Protein AF-A0A9P8MU37-F1 (afdb_monomer_lite)

Organism: NCBI:txid111463

Foldseek 3Di:
DKWFFDQQLQPQPAWDPDWDKADDDPVCPVVDDPPDIDTGTTAHPPDPCSQVSSLCRVLCLCCVQLVWDADPPDNQWIWHDPPDPDPQQTKIWRDDRRMIDIDHHPVNVVSVVVSDPGHIDDDDDDDPPCLLVPADQQDPPDPCRVVNLVVNLVSQCVCCLPWNVVLNVLSVLSVPCPPDDPVNSVSSNVSSVVCNVPVPHGWDFDDADPVQKDKDKDKDKAALPDPVRDIDIDIWIWIWHWDDDDPPDTDTDGGTND

Structure (mmCIF, N/CA/C/O backbone):
data_AF-A0A9P8MU37-F1
#
_entry.id   AF-A0A9P8MU37-F1
#
loop_
_atom_site.group_PDB
_atom_site.id
_atom_site.type_symbol
_atom_site.label_atom_id
_atom_site.label_alt_id
_atom_site.label_comp_id
_atom_site.label_asym_id
_atom_site.label_entity_id
_atom_site.label_seq_id
_atom_site.pdbx_PDB_ins_code
_atom_site.Cartn_x
_atom_site.Cartn_y
_atom_site.Cartn_z
_atom_site.occupancy
_atom_site.B_iso_or_equiv
_atom_site.auth_seq_id
_atom_site.auth_comp_id
_atom_site.auth_asym_id
_atom_site.auth_atom_id
_atom_site.pdbx_PDB_model_num
ATOM 1 N N . MET A 1 1 ? 6.749 7.772 -5.401 1.00 80.50 1 MET A N 1
ATOM 2 C CA . MET A 1 1 ? 6.133 8.352 -6.620 1.00 80.50 1 MET A CA 1
ATOM 3 C C . MET A 1 1 ? 5.112 7.370 -7.173 1.00 80.50 1 MET A C 1
ATOM 5 O O . MET A 1 1 ? 5.274 6.180 -6.961 1.00 80.50 1 MET A O 1
ATOM 9 N N . ILE A 1 2 ? 4.064 7.854 -7.836 1.00 86.56 2 ILE A N 1
ATOM 10 C CA . ILE A 1 2 ? 3.032 7.031 -8.477 1.00 86.56 2 ILE A CA 1
ATOM 11 C C . ILE A 1 2 ? 3.230 7.099 -9.990 1.00 86.56 2 ILE A C 1
ATOM 13 O O . ILE A 1 2 ? 3.340 8.200 -10.547 1.00 86.56 2 ILE A O 1
ATOM 17 N N . ARG A 1 3 ? 3.252 5.932 -10.632 1.00 89.56 3 ARG A N 1
ATOM 18 C CA . ARG A 1 3 ? 3.124 5.755 -12.080 1.00 89.56 3 ARG A CA 1
ATOM 19 C C . ARG A 1 3 ? 1.757 5.151 -12.388 1.00 89.56 3 ARG A C 1
ATOM 21 O O . ARG A 1 3 ? 1.316 4.269 -11.671 1.00 89.56 3 ARG A O 1
ATOM 28 N N . ASP A 1 4 ? 1.130 5.639 -13.452 1.00 91.94 4 ASP A N 1
ATOM 29 C CA . ASP A 1 4 ? -0.206 5.235 -13.904 1.00 91.94 4 ASP A CA 1
ATOM 30 C C . ASP A 1 4 ? -0.111 4.868 -15.392 1.00 91.94 4 ASP A C 1
ATOM 32 O O . ASP A 1 4 ? 0.160 5.721 -16.248 1.00 91.94 4 ASP A O 1
ATOM 36 N N . ILE A 1 5 ? -0.242 3.577 -15.693 1.00 93.69 5 ILE A N 1
ATOM 37 C CA . ILE A 1 5 ? -0.158 3.016 -17.039 1.00 93.69 5 ILE A CA 1
ATOM 38 C C . ILE A 1 5 ? -1.512 3.145 -17.738 1.00 93.69 5 ILE A C 1
ATOM 40 O O . ILE A 1 5 ? -2.526 2.575 -17.344 1.00 93.69 5 ILE A O 1
ATOM 44 N N . THR A 1 6 ? -1.531 3.834 -18.875 1.00 92.88 6 THR A N 1
ATOM 45 C CA . THR A 1 6 ? -2.771 4.069 -19.618 1.00 92.88 6 THR A CA 1
ATOM 46 C C . THR A 1 6 ? -3.235 2.800 -20.330 1.00 92.88 6 THR A C 1
ATOM 48 O O . THR A 1 6 ? -2.530 2.276 -21.187 1.00 92.88 6 THR A O 1
ATOM 51 N N . MET A 1 7 ? -4.451 2.329 -20.039 1.00 90.06 7 MET A N 1
ATOM 52 C CA . MET A 1 7 ? -5.025 1.117 -20.648 1.00 90.06 7 MET A CA 1
ATOM 53 C C . MET A 1 7 ? -4.102 -0.111 -20.520 1.00 90.06 7 MET A C 1
ATOM 55 O O . MET A 1 7 ? -3.876 -0.818 -21.507 1.00 90.06 7 MET A O 1
ATOM 59 N N . ALA A 1 8 ? -3.567 -0.352 -19.320 1.00 92.25 8 ALA A N 1
ATOM 60 C CA . ALA A 1 8 ? -2.584 -1.391 -18.998 1.00 92.25 8 ALA A CA 1
ATOM 61 C C . ALA A 1 8 ? -2.767 -2.707 -19.776 1.00 92.25 8 ALA A C 1
ATOM 63 O O . ALA A 1 8 ? -1.896 -3.106 -20.547 1.00 92.25 8 ALA A O 1
ATOM 64 N N . TYR A 1 9 ? -3.944 -3.331 -19.694 1.00 94.75 9 TYR A N 1
ATOM 65 C CA . TYR A 1 9 ? -4.182 -4.643 -20.310 1.00 94.75 9 TYR A CA 1
ATOM 66 C C . TYR A 1 9 ? -3.968 -4.663 -21.828 1.00 94.75 9 TYR A C 1
ATOM 68 O O . TYR A 1 9 ? -3.386 -5.614 -22.352 1.00 94.75 9 TYR A O 1
ATOM 76 N N . THR A 1 10 ? -4.332 -3.588 -22.533 1.00 92.00 10 THR A N 1
ATOM 77 C CA . THR A 1 10 ? -4.150 -3.495 -23.994 1.00 92.00 10 THR A CA 1
ATOM 78 C C . THR A 1 10 ? -2.677 -3.483 -24.411 1.00 92.00 10 THR A C 1
ATOM 80 O O . THR A 1 10 ? -2.342 -3.847 -25.544 1.00 92.00 10 THR A O 1
ATOM 83 N N . GLN A 1 11 ? -1.797 -3.083 -23.491 1.00 94.38 11 GLN A N 1
ATOM 84 C CA . GLN A 1 11 ? -0.356 -2.993 -23.691 1.00 94.38 11 GLN A CA 1
ATOM 85 C C . GLN A 1 11 ? 0.373 -4.304 -23.369 1.00 94.38 11 GLN A C 1
ATOM 87 O O . GLN A 1 11 ? 1.583 -4.389 -23.575 1.00 94.38 11 GLN A O 1
ATOM 92 N N . SER A 1 12 ? -0.353 -5.344 -22.938 1.00 94.44 12 SER A N 1
ATOM 93 C CA . SER A 1 12 ? 0.209 -6.683 -22.748 1.00 94.44 12 SER A CA 1
ATOM 94 C C . SER A 1 12 ? 0.879 -7.183 -24.033 1.00 94.44 12 SER A C 1
ATOM 96 O O . SER A 1 12 ? 0.373 -6.998 -25.154 1.00 94.44 12 SER A O 1
ATOM 98 N N . GLN A 1 13 ? 2.030 -7.832 -23.869 1.00 93.81 13 GLN A N 1
ATOM 99 C CA . GLN A 1 13 ? 2.817 -8.361 -24.988 1.00 93.81 13 GLN A CA 1
ATOM 100 C C . GLN A 1 13 ? 2.298 -9.721 -25.470 1.00 93.81 13 GLN A C 1
ATOM 102 O O . GLN A 1 13 ? 2.501 -10.102 -26.622 1.00 93.81 13 GLN A O 1
ATOM 107 N N . THR A 1 14 ? 1.577 -10.431 -24.607 1.00 93.94 14 THR A N 1
ATOM 108 C CA . THR A 1 14 ? 0.983 -11.737 -24.890 1.00 93.94 14 THR A CA 1
ATOM 109 C C . THR A 1 14 ? -0.431 -11.609 -25.468 1.00 93.94 14 THR A C 1
ATOM 111 O O . THR A 1 14 ? -1.113 -10.591 -25.321 1.00 93.94 14 THR A O 1
ATOM 114 N N . LYS A 1 15 ? -0.866 -12.652 -26.181 1.00 93.88 15 LYS A N 1
ATOM 115 C CA . LYS A 1 15 ? -2.232 -12.785 -26.711 1.00 93.88 15 LYS A CA 1
ATOM 116 C C . LYS A 1 15 ? -3.061 -13.662 -25.777 1.00 93.88 15 LYS A C 1
ATOM 118 O O . LYS A 1 15 ? -2.495 -14.494 -25.073 1.00 93.88 15 LYS A O 1
ATOM 123 N N . LEU A 1 16 ? -4.379 -13.484 -25.818 1.00 93.00 16 LEU A N 1
ATOM 124 C CA . LEU A 1 16 ? -5.324 -14.304 -25.054 1.00 93.00 16 LEU A CA 1
ATOM 125 C C . LEU A 1 16 ? -5.182 -15.784 -25.423 1.00 93.00 16 LEU A C 1
ATOM 127 O O . LEU A 1 16 ? -5.041 -16.111 -26.606 1.00 93.00 16 LEU A O 1
ATOM 131 N N . ALA A 1 17 ? -5.242 -16.666 -24.423 1.00 89.81 17 ALA A N 1
ATOM 132 C CA . ALA A 1 17 ? -5.107 -18.104 -24.645 1.00 89.81 17 ALA A CA 1
ATOM 133 C C . ALA A 1 17 ? -6.362 -18.700 -25.301 1.00 89.81 17 ALA A C 1
ATOM 135 O O . ALA A 1 17 ? -6.273 -19.607 -26.129 1.00 89.81 17 ALA A O 1
ATOM 136 N N . ARG A 1 18 ? -7.539 -18.164 -24.964 1.00 92.06 18 ARG A N 1
ATOM 137 C CA . ARG A 1 18 ? -8.830 -18.598 -25.513 1.00 92.06 18 ARG A CA 1
ATOM 138 C C . ARG A 1 18 ? -9.351 -17.658 -26.593 1.00 92.06 18 ARG A C 1
ATOM 140 O O . ARG A 1 18 ? -9.061 -16.462 -26.622 1.00 92.06 18 ARG A O 1
ATOM 147 N N . VAL A 1 19 ? -10.183 -18.206 -27.474 1.00 93.94 19 VAL A N 1
ATOM 148 C CA . VAL A 1 19 ? -10.910 -17.411 -28.465 1.00 93.94 19 VAL A CA 1
ATOM 149 C C . VAL A 1 19 ? -12.055 -16.691 -27.764 1.00 93.94 19 VAL A C 1
ATOM 151 O O . VAL A 1 19 ? -12.973 -17.325 -27.254 1.00 93.94 19 VAL A O 1
ATOM 154 N N . ILE A 1 20 ? -12.000 -15.361 -27.759 1.00 93.44 20 ILE A N 1
ATOM 155 C CA . ILE A 1 20 ? -13.080 -14.511 -27.260 1.00 93.44 20 ILE A CA 1
ATOM 156 C C . ILE A 1 20 ? -13.685 -13.770 -28.443 1.00 93.44 20 ILE A C 1
ATOM 158 O O . ILE A 1 20 ? -12.980 -13.100 -29.203 1.00 93.44 20 ILE A O 1
ATOM 162 N N . LEU A 1 21 ? -14.997 -13.913 -28.589 1.00 93.94 21 LEU A N 1
ATOM 163 C CA . LEU A 1 21 ? -15.788 -13.247 -29.609 1.00 93.94 21 LEU A CA 1
ATOM 164 C C . LEU A 1 21 ? -16.694 -12.212 -28.943 1.00 93.94 21 LEU A C 1
ATOM 166 O O . LEU A 1 21 ? -17.264 -12.472 -27.887 1.00 93.94 21 LEU A O 1
ATOM 170 N N . ALA A 1 22 ? -16.822 -11.046 -29.562 1.00 91.75 22 ALA A N 1
ATOM 171 C CA . ALA A 1 22 ? -17.685 -9.969 -29.107 1.00 91.75 22 ALA A CA 1
ATOM 172 C C . ALA A 1 22 ? -18.550 -9.469 -30.266 1.00 91.75 22 ALA A C 1
ATOM 174 O O . ALA A 1 22 ? -18.094 -9.370 -31.408 1.00 91.75 22 ALA A O 1
ATOM 175 N N . ALA A 1 23 ? -19.801 -9.131 -29.968 1.00 92.25 23 ALA A N 1
ATOM 176 C CA . ALA A 1 23 ? -20.648 -8.424 -30.917 1.00 92.25 23 ALA A CA 1
ATOM 177 C C . ALA A 1 23 ? -20.074 -7.027 -31.201 1.00 92.25 23 ALA A C 1
ATOM 179 O O . ALA A 1 23 ? -19.391 -6.444 -30.353 1.00 92.25 23 ALA A O 1
ATOM 180 N N . LEU A 1 24 ? -20.365 -6.466 -32.380 1.00 93.06 24 LEU A N 1
ATOM 181 C CA . LEU A 1 24 ? -19.979 -5.082 -32.638 1.00 93.06 24 LEU A CA 1
ATOM 182 C C . LEU A 1 24 ? -20.741 -4.119 -31.719 1.00 93.06 24 LEU A C 1
ATOM 184 O O . LEU A 1 24 ? -21.969 -4.229 -31.602 1.00 93.06 24 LEU A O 1
ATOM 188 N N . PRO A 1 25 ? -20.040 -3.129 -31.141 1.00 90.19 25 PRO A N 1
ATOM 189 C CA . PRO A 1 25 ? -20.684 -2.040 -30.428 1.00 90.19 25 PRO A CA 1
ATOM 190 C C . PRO A 1 25 ? -21.550 -1.222 -31.397 1.00 90.19 25 PRO A C 1
ATOM 192 O O . PRO A 1 25 ? -21.309 -1.195 -32.612 1.00 90.19 25 PRO A O 1
ATOM 195 N N . GLN A 1 26 ? -22.601 -0.595 -30.871 1.00 89.12 26 GLN A N 1
ATOM 196 C CA . GLN A 1 26 ? -23.659 0.032 -31.668 1.00 89.12 26 GLN A CA 1
ATOM 197 C C . GLN A 1 26 ? -23.117 1.109 -32.618 1.00 89.12 26 GLN A C 1
ATOM 199 O O . GLN A 1 26 ? -23.588 1.242 -33.747 1.00 89.12 26 GLN A O 1
ATOM 204 N N . GLU A 1 27 ? -22.071 1.804 -32.188 1.00 91.88 27 GLU A N 1
ATOM 205 C CA . GLU A 1 27 ? -21.362 2.861 -32.898 1.00 91.88 27 GLU A CA 1
ATOM 206 C C . GLU A 1 27 ? -20.648 2.348 -34.155 1.00 91.88 27 GLU A C 1
ATOM 208 O O . GLU A 1 27 ? -20.496 3.086 -35.128 1.00 91.88 27 GLU A O 1
ATOM 213 N N . LEU A 1 28 ? -20.230 1.077 -34.170 1.00 91.19 28 LEU A N 1
ATOM 214 C CA . LEU A 1 28 ? -19.515 0.477 -35.299 1.00 91.19 28 LEU A CA 1
ATOM 215 C C . LEU A 1 28 ? -20.430 -0.297 -36.251 1.00 91.19 28 LEU A C 1
ATOM 217 O O . LEU A 1 28 ? -20.016 -0.567 -37.376 1.00 91.19 28 LEU A O 1
ATOM 221 N N . LYS A 1 29 ? -21.676 -0.607 -35.866 1.00 89.31 29 LYS A N 1
ATOM 222 C CA . LYS A 1 29 ? -22.598 -1.412 -36.692 1.00 89.31 29 LYS A CA 1
ATOM 223 C C . LYS A 1 29 ? -22.825 -0.844 -38.093 1.00 89.31 29 LYS A C 1
ATOM 225 O O . LYS A 1 29 ? -22.932 -1.607 -39.038 1.00 89.31 29 LYS A O 1
ATOM 230 N N . ARG A 1 30 ? -22.852 0.485 -38.254 1.00 91.44 30 ARG A N 1
ATOM 231 C CA . ARG A 1 30 ? -23.027 1.131 -39.573 1.00 91.44 30 ARG A CA 1
ATOM 232 C C . ARG A 1 30 ? -21.814 0.990 -40.495 1.00 91.44 30 ARG A C 1
ATOM 234 O O . ARG A 1 30 ? -21.930 1.240 -41.688 1.00 91.44 30 ARG A O 1
ATOM 241 N N . ARG A 1 31 ? -20.645 0.653 -39.945 1.00 93.50 31 ARG A N 1
ATOM 242 C CA . ARG A 1 31 ? -19.365 0.643 -40.665 1.00 93.50 31 ARG A CA 1
ATOM 243 C C . ARG A 1 31 ? -18.980 -0.742 -41.186 1.00 93.50 31 ARG A C 1
ATOM 245 O O . ARG A 1 31 ? -18.046 -0.843 -41.974 1.00 93.50 31 ARG A O 1
ATOM 252 N N . TYR A 1 32 ? -19.677 -1.787 -40.751 1.00 93.44 32 TYR A N 1
ATOM 253 C CA . TYR A 1 32 ? -19.371 -3.171 -41.096 1.00 93.44 32 TYR A CA 1
ATOM 254 C C . TYR A 1 32 ? -20.643 -3.915 -41.524 1.00 93.44 32 TYR A C 1
ATOM 256 O O . TYR A 1 32 ? -21.731 -3.529 -41.097 1.00 93.44 32 TYR A O 1
ATOM 264 N N . PRO A 1 33 ? -20.528 -4.971 -42.349 1.00 93.50 33 PRO A N 1
ATOM 265 C CA . PRO A 1 33 ? -21.673 -5.773 -42.766 1.00 93.50 33 PRO A CA 1
ATOM 266 C C . PRO A 1 33 ? -22.456 -6.360 -41.589 1.00 93.50 33 PRO A C 1
ATOM 268 O O . PRO A 1 33 ? -21.901 -6.648 -40.520 1.00 93.50 33 PRO A O 1
ATOM 271 N N . GLU A 1 34 ? -23.748 -6.588 -41.806 1.00 90.44 34 GLU A N 1
ATOM 272 C CA . GLU A 1 34 ? -24.596 -7.266 -40.832 1.00 90.44 34 GLU A CA 1
ATOM 273 C C . GLU A 1 34 ? -24.059 -8.675 -40.529 1.00 90.44 34 GLU A C 1
ATOM 275 O O . GLU A 1 34 ? -23.535 -9.363 -41.403 1.00 90.44 34 GLU A O 1
ATOM 280 N N . GLY A 1 35 ? -24.124 -9.082 -39.259 1.00 89.69 35 GLY A N 1
ATOM 281 C CA . GLY A 1 35 ? -23.565 -10.358 -38.802 1.00 89.69 35 GLY A CA 1
ATOM 282 C C . GLY A 1 35 ? -22.054 -10.356 -38.537 1.00 89.69 35 GLY A C 1
ATOM 283 O O . GLY A 1 35 ? -21.514 -11.393 -38.158 1.00 89.69 35 GLY A O 1
ATOM 284 N N . THR A 1 36 ? -21.355 -9.221 -38.676 1.00 94.00 36 THR A N 1
ATOM 285 C CA . THR A 1 36 ? -19.934 -9.138 -38.290 1.00 94.00 36 THR A CA 1
ATOM 286 C C . THR A 1 36 ? -19.765 -9.398 -36.784 1.00 94.00 36 THR A C 1
ATOM 288 O O . THR A 1 36 ? -20.529 -8.898 -35.956 1.00 94.00 36 THR A O 1
ATOM 291 N N . ILE A 1 37 ? -18.735 -10.166 -36.422 1.00 93.94 37 ILE A N 1
ATOM 292 C CA . ILE A 1 37 ? -18.336 -10.464 -35.040 1.00 93.94 37 ILE A CA 1
ATOM 293 C C . ILE A 1 37 ? -16.859 -10.095 -34.879 1.00 93.94 37 ILE A C 1
ATOM 295 O O . ILE A 1 37 ? -16.046 -10.328 -35.774 1.00 93.94 37 ILE A O 1
ATOM 299 N N . LEU A 1 38 ? -16.496 -9.515 -33.737 1.00 93.25 38 LEU A N 1
ATOM 300 C CA . LEU A 1 38 ? -15.117 -9.171 -33.406 1.00 93.25 38 LEU 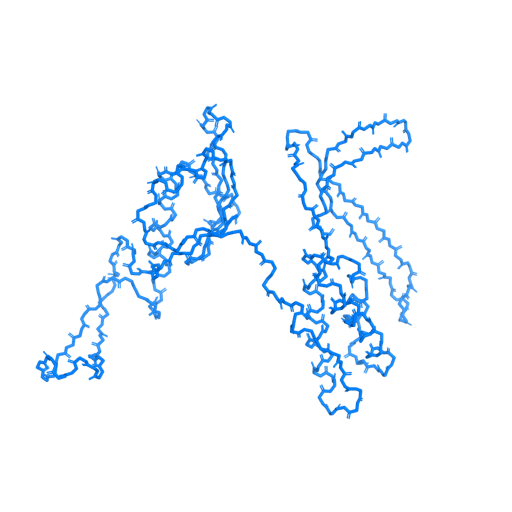A CA 1
ATOM 301 C C . LEU A 1 38 ? -14.449 -10.336 -32.681 1.00 93.25 38 LEU A C 1
ATOM 303 O O . LEU A 1 38 ? -14.974 -10.835 -31.689 1.00 93.25 38 LEU A O 1
ATOM 307 N N . ARG A 1 39 ? -13.253 -10.728 -33.124 1.00 93.94 39 ARG A N 1
ATOM 308 C CA . ARG A 1 39 ? -12.371 -11.602 -32.345 1.00 93.94 39 ARG A CA 1
ATOM 309 C C . ARG A 1 39 ? -11.408 -10.750 -31.534 1.00 93.94 39 ARG A C 1
ATOM 311 O O . ARG A 1 39 ? -10.584 -10.030 -32.097 1.00 93.94 39 ARG A O 1
ATOM 318 N N . ILE A 1 40 ? -11.472 -10.875 -30.217 1.00 93.06 40 ILE A N 1
ATOM 319 C CA . ILE A 1 40 ? -10.557 -10.185 -29.315 1.00 93.06 40 ILE A CA 1
ATOM 320 C C . ILE A 1 40 ? -9.240 -10.961 -29.270 1.00 93.06 40 ILE A C 1
ATOM 322 O O . ILE A 1 40 ? -9.210 -12.143 -28.938 1.00 93.06 40 ILE A O 1
ATOM 326 N N . VAL A 1 41 ? -8.150 -10.298 -29.659 1.00 93.19 41 VAL A N 1
ATOM 327 C CA . VAL A 1 41 ? -6.820 -10.924 -29.777 1.00 93.19 41 VAL A CA 1
ATOM 328 C C . VAL A 1 41 ? -5.945 -10.647 -28.555 1.00 93.19 41 VAL A C 1
ATOM 330 O O . VAL A 1 41 ? -5.172 -11.509 -28.136 1.00 93.19 41 VAL A O 1
ATOM 333 N N . LYS A 1 42 ? -6.045 -9.439 -27.994 1.00 93.69 42 LYS A N 1
ATOM 334 C CA . LYS A 1 42 ? -5.243 -8.980 -26.857 1.00 93.69 42 LYS A CA 1
ATOM 335 C C . LYS A 1 42 ? -6.089 -8.837 -25.590 1.00 93.69 42 LYS A C 1
ATOM 337 O O . LYS A 1 42 ? -7.298 -8.643 -25.707 1.00 93.69 42 LYS A O 1
ATOM 342 N N . PRO A 1 43 ? -5.464 -8.888 -24.404 1.00 94.56 43 PRO A N 1
ATOM 343 C CA . PRO A 1 43 ? -6.140 -8.637 -23.138 1.00 94.56 43 PRO A CA 1
ATOM 344 C C . PRO A 1 43 ? -6.888 -7.301 -23.091 1.00 94.56 43 PRO A C 1
ATOM 346 O O . PRO A 1 43 ? -6.382 -6.273 -23.539 1.00 94.56 43 PRO A O 1
ATOM 349 N N . LEU A 1 44 ? -8.093 -7.332 -22.517 1.00 92.12 44 LEU A N 1
ATOM 350 C CA . LEU A 1 44 ? -8.970 -6.180 -22.302 1.00 92.12 44 LEU A CA 1
ATOM 351 C C . LEU A 1 44 ? -9.593 -6.245 -20.907 1.00 92.12 44 LEU A C 1
ATOM 353 O O . LEU A 1 44 ? -9.679 -7.310 -20.295 1.00 92.12 44 LEU A O 1
ATOM 357 N N . TYR A 1 45 ? -10.068 -5.099 -20.425 1.00 89.88 45 TYR A N 1
ATOM 358 C CA . TYR A 1 45 ? -10.838 -5.032 -19.186 1.00 89.88 45 TYR A CA 1
ATOM 359 C C . TYR A 1 45 ? -12.111 -5.882 -19.293 1.00 89.88 45 TYR A C 1
ATOM 361 O O . TYR A 1 45 ? -12.751 -5.933 -20.342 1.00 89.88 45 TYR A O 1
ATOM 369 N N . GLY A 1 46 ? -12.450 -6.577 -18.205 1.00 88.81 46 GLY A N 1
ATOM 370 C CA . GLY A 1 46 ? -13.569 -7.524 -18.153 1.00 88.81 46 GLY A CA 1
ATOM 371 C C . GLY A 1 46 ? -13.217 -8.954 -18.579 1.00 88.81 46 GLY A C 1
ATOM 372 O O . GLY A 1 46 ? -14.021 -9.862 -18.384 1.00 88.81 46 GLY A O 1
ATOM 373 N N . ILE A 1 47 ? -12.014 -9.195 -19.109 1.00 91.50 47 ILE A N 1
ATOM 374 C CA . ILE A 1 47 ? -11.537 -10.548 -19.406 1.00 91.50 47 ILE A CA 1
ATOM 375 C C . ILE A 1 47 ? -10.756 -11.088 -18.202 1.00 91.50 47 ILE A C 1
ATOM 377 O O . ILE A 1 47 ? -9.756 -10.505 -17.798 1.00 91.50 47 ILE A O 1
ATOM 381 N N . ALA A 1 48 ? -11.179 -12.241 -17.675 1.00 90.69 48 ALA A N 1
ATOM 382 C CA . ALA A 1 48 ? -10.614 -12.840 -16.460 1.00 90.69 48 ALA A CA 1
ATOM 383 C C . ALA A 1 48 ? -9.082 -13.040 -16.494 1.00 90.69 48 ALA A C 1
ATOM 385 O O . ALA A 1 48 ? -8.403 -12.757 -15.516 1.00 90.69 48 ALA A O 1
ATOM 386 N N . GLU A 1 49 ? -8.518 -13.476 -17.624 1.00 92.62 49 GLU A N 1
ATOM 387 C CA . GLU A 1 49 ? -7.069 -13.719 -17.770 1.00 92.62 49 GLU A CA 1
ATOM 388 C C . GLU A 1 49 ? -6.248 -12.441 -18.028 1.00 92.62 49 GLU A C 1
ATOM 390 O O . GLU A 1 49 ? -5.018 -12.483 -18.014 1.00 92.62 49 GLU A O 1
ATOM 395 N N . ALA A 1 50 ? -6.889 -11.287 -18.256 1.00 93.62 50 ALA A N 1
ATOM 396 C CA . ALA A 1 50 ? -6.183 -10.078 -18.676 1.00 93.62 50 ALA A CA 1
ATOM 397 C C . ALA A 1 50 ? -5.182 -9.566 -17.634 1.00 93.62 50 ALA A C 1
ATOM 399 O O . ALA A 1 50 ? -4.090 -9.132 -18.001 1.00 93.62 50 ALA A O 1
ATOM 400 N N . GLY A 1 51 ? -5.533 -9.682 -16.349 1.00 93.50 51 GLY A N 1
ATOM 401 C CA . GLY A 1 51 ? -4.650 -9.314 -15.245 1.00 93.50 51 GLY A CA 1
ATOM 402 C C . GLY A 1 51 ? -3.350 -10.119 -15.244 1.00 93.50 51 GLY A C 1
ATOM 403 O O . GLY A 1 51 ? -2.285 -9.535 -15.088 1.00 93.50 51 GLY A O 1
ATOM 404 N N . ALA A 1 52 ? -3.412 -11.427 -15.510 1.00 93.81 52 ALA A N 1
ATOM 405 C CA . ALA A 1 52 ? -2.230 -12.292 -15.542 1.00 93.81 52 ALA A CA 1
ATOM 406 C C . ALA A 1 52 ? -1.302 -11.968 -16.725 1.00 93.81 52 ALA A C 1
ATOM 408 O O . ALA A 1 52 ? -0.085 -11.890 -16.567 1.00 93.81 52 ALA A O 1
ATOM 409 N N . HIS A 1 53 ? -1.871 -11.719 -17.910 1.00 95.56 53 HIS A N 1
ATOM 410 C CA . HIS A 1 53 ? -1.091 -11.298 -19.078 1.00 95.56 53 HIS A CA 1
ATOM 411 C C . HIS A 1 53 ? -0.359 -9.975 -18.844 1.00 95.56 53 HIS A C 1
ATOM 413 O O . HIS A 1 53 ? 0.800 -9.822 -19.250 1.00 95.56 53 HIS A O 1
ATOM 419 N N . TRP A 1 54 ? -1.040 -9.027 -18.198 1.00 96.12 54 TRP A N 1
ATOM 420 C CA . TRP A 1 54 ? -0.453 -7.742 -17.863 1.00 96.12 54 TRP A CA 1
ATOM 421 C C . TRP A 1 54 ? 0.604 -7.865 -16.773 1.00 96.12 54 TRP A C 1
ATOM 423 O O . TRP A 1 54 ? 1.708 -7.364 -16.969 1.00 96.12 54 TRP A O 1
ATOM 433 N N . PHE A 1 55 ? 0.304 -8.588 -15.691 1.00 95.25 55 PHE A N 1
ATOM 434 C CA . PHE A 1 55 ? 1.253 -8.862 -14.617 1.00 95.25 55 PHE A CA 1
ATOM 435 C C . PHE A 1 55 ? 2.548 -9.437 -15.185 1.00 95.25 55 PHE A C 1
ATOM 437 O O . PHE A 1 55 ? 3.587 -8.819 -15.011 1.00 95.25 55 PHE A O 1
ATOM 444 N N . ASN A 1 56 ? 2.484 -10.512 -15.977 1.00 94.88 56 ASN A N 1
ATOM 445 C CA . ASN A 1 56 ? 3.677 -11.106 -16.586 1.00 94.88 56 ASN A CA 1
ATOM 446 C C . ASN A 1 56 ? 4.441 -10.110 -17.467 1.00 94.88 56 ASN A C 1
ATOM 448 O O . ASN A 1 56 ? 5.658 -10.037 -17.390 1.00 94.88 56 ASN A O 1
ATOM 452 N N . THR A 1 57 ? 3.739 -9.319 -18.287 1.00 95.94 57 THR A N 1
ATOM 453 C CA . THR A 1 57 ? 4.374 -8.332 -19.179 1.00 95.94 57 THR A CA 1
ATOM 454 C C . THR A 1 57 ? 5.114 -7.246 -18.391 1.00 95.94 57 THR A C 1
ATOM 456 O O . THR A 1 57 ? 6.228 -6.857 -18.744 1.00 95.94 57 THR A O 1
ATOM 459 N N . TYR A 1 58 ? 4.470 -6.714 -17.356 1.00 96.19 58 TYR A N 1
ATOM 460 C CA . TYR A 1 58 ? 4.954 -5.554 -16.619 1.00 96.19 58 TYR A CA 1
ATOM 461 C C . TYR A 1 58 ? 5.961 -5.931 -15.529 1.00 96.19 58 TYR A C 1
ATOM 463 O O . TYR A 1 58 ? 6.941 -5.214 -15.320 1.00 96.19 58 TYR A O 1
ATOM 471 N N . HIS A 1 59 ? 5.772 -7.090 -14.902 1.00 95.75 59 HIS A N 1
ATOM 472 C CA . HIS A 1 59 ? 6.741 -7.726 -14.014 1.00 95.75 59 HIS A CA 1
ATOM 473 C C . HIS A 1 59 ?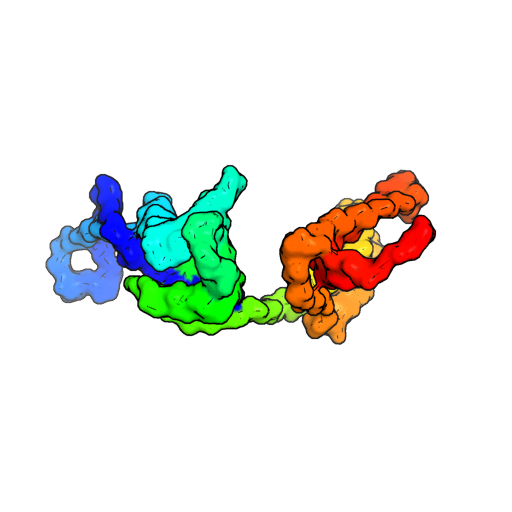 8.026 -8.080 -14.773 1.00 95.75 59 HIS A C 1
ATOM 475 O O . HIS A 1 59 ? 9.093 -7.611 -14.384 1.00 95.75 59 HIS A O 1
ATOM 481 N N . ASP A 1 60 ? 7.929 -8.753 -15.933 1.00 95.44 60 ASP A N 1
ATOM 482 C CA . ASP A 1 60 ? 9.096 -9.056 -16.781 1.00 95.44 60 ASP A CA 1
ATOM 483 C C . ASP A 1 60 ? 9.848 -7.784 -17.185 1.00 95.44 60 ASP A C 1
ATOM 485 O O . ASP A 1 60 ? 11.078 -7.784 -17.270 1.00 95.44 60 ASP A O 1
ATOM 489 N N . HIS A 1 61 ? 9.123 -6.694 -17.452 1.00 95.50 61 HIS A N 1
ATOM 490 C CA . HIS A 1 61 ? 9.738 -5.404 -17.735 1.00 95.50 61 HIS A CA 1
ATOM 491 C C . HIS A 1 61 ? 10.581 -4.915 -16.551 1.00 95.50 61 HIS A C 1
ATOM 493 O O . HIS A 1 61 ? 11.756 -4.616 -16.751 1.00 95.50 61 HIS A O 1
ATOM 499 N N . HIS A 1 62 ? 10.037 -4.888 -15.332 1.00 94.75 62 HIS A N 1
ATOM 500 C CA . HIS A 1 62 ? 10.791 -4.464 -14.146 1.00 94.75 62 HIS A CA 1
ATOM 501 C C . HIS A 1 62 ? 11.990 -5.379 -13.885 1.00 94.75 62 HIS A C 1
ATOM 503 O O . HIS A 1 62 ? 13.106 -4.898 -13.696 1.00 94.75 62 HIS A O 1
ATOM 509 N N . CYS A 1 63 ? 11.803 -6.696 -13.966 1.00 94.12 63 CYS A N 1
ATOM 510 C CA . CYS A 1 63 ? 12.889 -7.638 -13.730 1.00 94.12 63 CYS A CA 1
ATOM 511 C C . CYS A 1 63 ? 14.005 -7.518 -14.772 1.00 94.12 63 CYS A C 1
ATOM 513 O O . CYS A 1 63 ? 15.175 -7.429 -14.416 1.00 94.12 63 CYS A O 1
ATOM 515 N N . ARG A 1 64 ? 13.672 -7.470 -16.067 1.00 94.00 64 ARG A N 1
ATOM 516 C CA . ARG A 1 64 ? 14.685 -7.506 -17.137 1.00 94.00 64 ARG A CA 1
ATOM 517 C C . ARG A 1 64 ? 15.267 -6.144 -17.486 1.00 94.00 64 ARG A C 1
ATOM 519 O O . ARG A 1 64 ? 16.417 -6.082 -17.907 1.00 94.00 64 ARG A O 1
ATOM 526 N N . LYS A 1 65 ? 14.477 -5.071 -17.404 1.00 93.81 65 LYS A N 1
ATOM 527 C CA . LYS A 1 65 ? 14.915 -3.718 -17.792 1.00 93.81 65 LYS A CA 1
ATOM 528 C C . LYS A 1 65 ? 15.451 -2.912 -16.625 1.00 93.81 65 LYS A C 1
ATOM 530 O O . LYS A 1 65 ? 16.353 -2.111 -16.833 1.00 93.81 65 LYS A O 1
ATOM 535 N N . LEU A 1 66 ? 14.922 -3.137 -15.425 1.00 93.12 66 LEU A N 1
ATOM 536 C CA . LEU A 1 66 ? 15.313 -2.396 -14.224 1.00 93.12 66 LEU A CA 1
ATOM 537 C C . LEU A 1 66 ? 16.149 -3.240 -13.255 1.00 93.12 66 LEU A C 1
ATOM 539 O O . LEU A 1 66 ? 16.516 -2.746 -12.195 1.00 93.12 66 LEU A O 1
ATOM 543 N N . ASN A 1 67 ? 16.463 -4.488 -13.631 1.00 93.56 67 ASN A N 1
ATOM 544 C CA . ASN A 1 67 ? 17.235 -5.440 -12.832 1.00 93.56 67 ASN A CA 1
ATOM 545 C C . ASN A 1 67 ? 16.691 -5.562 -11.399 1.00 93.56 67 ASN A C 1
ATOM 547 O O . ASN A 1 67 ? 17.410 -5.399 -10.411 1.00 93.56 67 ASN A O 1
ATOM 551 N N . MET A 1 68 ? 15.381 -5.788 -11.308 1.00 94.75 68 MET A N 1
ATOM 552 C CA . MET A 1 68 ? 14.683 -5.968 -10.041 1.00 94.75 68 MET A CA 1
ATOM 553 C C . MET A 1 68 ? 14.351 -7.435 -9.791 1.00 94.75 68 MET A C 1
ATOM 555 O O . MET A 1 68 ? 14.052 -8.200 -10.707 1.00 94.75 68 MET A O 1
ATOM 559 N N . GLU A 1 69 ? 14.333 -7.805 -8.525 1.00 94.94 69 GLU A N 1
ATOM 560 C CA . GLU A 1 69 ? 13.906 -9.102 -8.033 1.00 94.94 69 GLU A CA 1
ATOM 561 C C . GLU A 1 69 ? 12.618 -8.961 -7.233 1.00 94.94 69 GLU A C 1
ATOM 563 O O . GLU A 1 69 ? 12.269 -7.900 -6.716 1.00 94.94 69 GLU A O 1
ATOM 568 N N . THR A 1 70 ? 11.879 -10.057 -7.168 1.00 94.25 70 THR A N 1
ATOM 569 C CA . THR A 1 70 ? 10.621 -10.122 -6.433 1.00 94.25 70 THR A CA 1
ATOM 570 C C . THR A 1 70 ? 10.895 -10.359 -4.954 1.00 94.25 70 THR A C 1
ATOM 572 O O . THR A 1 70 ? 11.764 -11.157 -4.605 1.00 94.25 70 THR A O 1
ATOM 575 N N . SER A 1 71 ? 10.141 -9.692 -4.084 1.00 92.06 71 SER A N 1
ATOM 576 C CA . SER A 1 71 ? 10.157 -9.966 -2.651 1.00 92.06 71 SER A CA 1
ATOM 577 C C . SER A 1 71 ? 9.754 -11.416 -2.376 1.00 92.06 71 SER A C 1
ATOM 579 O O . SER A 1 71 ? 8.910 -11.985 -3.064 1.00 92.06 71 SER A O 1
ATOM 581 N N . SER A 1 72 ? 10.307 -12.018 -1.325 1.00 87.38 72 SER A N 1
ATOM 582 C CA . SER A 1 72 ? 9.993 -13.402 -0.952 1.00 87.38 72 SER A CA 1
ATOM 583 C C . SER A 1 72 ? 8.528 -13.621 -0.558 1.00 87.38 72 SER A C 1
ATOM 585 O O . SER A 1 72 ? 8.064 -14.758 -0.584 1.00 87.38 72 SER A O 1
ATOM 587 N N . PHE A 1 73 ? 7.813 -12.563 -0.161 1.00 84.88 73 PHE A N 1
ATOM 588 C CA . PHE A 1 73 ? 6.453 -12.662 0.380 1.00 84.88 73 PHE A CA 1
ATOM 589 C C . PHE A 1 73 ? 5.362 -12.140 -0.557 1.00 84.88 73 PHE A C 1
ATOM 591 O O . PHE A 1 73 ? 4.229 -12.607 -0.465 1.00 84.88 73 PHE A O 1
ATOM 598 N N . ASP A 1 74 ? 5.680 -11.191 -1.439 1.00 90.19 74 ASP A N 1
ATOM 599 C CA . ASP A 1 74 ? 4.698 -10.556 -2.319 1.00 90.19 74 ASP A CA 1
ATOM 600 C C . ASP A 1 74 ? 5.230 -10.473 -3.761 1.00 90.19 74 ASP A C 1
ATOM 602 O O . ASP A 1 74 ? 6.196 -9.743 -4.010 1.00 90.19 74 ASP A O 1
ATOM 606 N N . PRO A 1 75 ? 4.601 -11.176 -4.728 1.00 91.62 75 PRO A N 1
ATOM 607 C CA . PRO A 1 75 ? 5.010 -11.153 -6.128 1.00 91.62 75 PRO A CA 1
ATOM 608 C C . PRO A 1 75 ? 4.861 -9.785 -6.810 1.00 91.62 75 PRO A C 1
ATOM 610 O O . PRO A 1 75 ? 5.468 -9.538 -7.853 1.00 91.62 75 PRO A O 1
ATOM 613 N N . CYS A 1 76 ? 4.053 -8.896 -6.237 1.00 94.31 76 CYS A N 1
ATOM 614 C CA . CYS A 1 76 ? 3.844 -7.539 -6.715 1.00 94.31 76 CYS A CA 1
ATOM 615 C C . CYS A 1 76 ? 4.817 -6.535 -6.087 1.00 94.31 76 CYS A C 1
ATOM 617 O O . CYS A 1 76 ? 4.831 -5.383 -6.515 1.00 94.31 76 CYS A O 1
ATOM 619 N N . LEU A 1 77 ? 5.632 -6.935 -5.107 1.00 95.00 77 LEU A N 1
ATOM 620 C CA . LEU A 1 77 ? 6.657 -6.084 -4.512 1.00 95.00 77 LEU A CA 1
ATOM 621 C C . LEU A 1 77 ? 8.027 -6.451 -5.078 1.00 95.00 77 LEU A C 1
ATOM 623 O O . LEU A 1 77 ? 8.523 -7.554 -4.864 1.00 95.00 77 LEU A O 1
ATOM 627 N N . LEU A 1 78 ? 8.659 -5.509 -5.770 1.00 94.62 78 LEU A N 1
ATOM 628 C CA . LEU A 1 78 ? 9.979 -5.677 -6.359 1.00 94.62 78 LEU A CA 1
ATOM 629 C C . LEU A 1 78 ? 11.000 -4.762 -5.697 1.00 94.62 78 LEU A C 1
ATOM 631 O O . LEU A 1 78 ? 10.690 -3.629 -5.329 1.00 94.62 78 LEU A O 1
ATOM 635 N N . ILE A 1 79 ? 12.235 -5.239 -5.618 1.00 93.81 79 ILE A N 1
ATOM 636 C CA . ILE A 1 79 ? 13.399 -4.514 -5.115 1.00 93.81 79 ILE A CA 1
ATOM 637 C C . ILE A 1 79 ? 14.559 -4.684 -6.094 1.00 93.81 79 ILE A C 1
ATOM 639 O O . ILE A 1 79 ? 14.668 -5.718 -6.747 1.00 93.81 79 ILE A O 1
ATOM 643 N N . THR A 1 80 ? 15.414 -3.677 -6.238 1.00 92.25 80 THR A N 1
ATOM 644 C CA . THR A 1 80 ? 16.657 -3.806 -7.007 1.00 92.25 80 THR A CA 1
ATOM 645 C C . THR A 1 80 ? 17.445 -5.043 -6.567 1.00 92.25 80 THR A C 1
ATOM 647 O O . THR A 1 80 ? 17.630 -5.266 -5.371 1.00 92.25 80 THR A O 1
ATOM 650 N N . ALA A 1 81 ? 17.926 -5.831 -7.529 1.00 89.38 81 ALA A N 1
ATOM 651 C CA . ALA A 1 81 ? 18.717 -7.024 -7.257 1.00 89.38 81 ALA A CA 1
ATOM 652 C C . ALA A 1 81 ? 20.041 -6.694 -6.540 1.00 89.38 81 ALA A C 1
ATOM 654 O O . ALA A 1 81 ? 20.710 -5.703 -6.838 1.00 89.38 81 ALA A O 1
ATOM 655 N N . ASN A 1 82 ? 20.478 -7.581 -5.642 1.00 79.56 82 ASN A N 1
ATOM 656 C CA . ASN A 1 82 ? 21.708 -7.400 -4.852 1.00 79.56 82 ASN A CA 1
ATOM 657 C C . ASN A 1 82 ? 23.003 -7.460 -5.686 1.00 79.56 82 ASN A C 1
ATOM 659 O O . ASN A 1 82 ? 24.086 -7.189 -5.174 1.00 79.56 82 ASN A O 1
ATOM 663 N N . ASN A 1 83 ? 22.914 -7.844 -6.961 1.00 78.19 83 ASN A N 1
ATOM 664 C CA . ASN A 1 83 ? 24.054 -7.951 -7.870 1.00 78.19 83 ASN A CA 1
ATOM 665 C C . ASN A 1 83 ? 24.472 -6.608 -8.499 1.00 78.19 83 ASN A C 1
ATOM 667 O O . ASN A 1 83 ? 25.423 -6.577 -9.284 1.00 78.19 83 ASN A O 1
ATOM 671 N N . ILE A 1 84 ? 23.782 -5.506 -8.188 1.00 74.12 84 ILE A N 1
ATOM 672 C CA . ILE A 1 84 ? 24.146 -4.189 -8.704 1.00 74.12 84 ILE A CA 1
ATOM 673 C C . ILE A 1 84 ? 25.303 -3.615 -7.887 1.00 74.12 84 ILE A C 1
ATOM 675 O O . ILE A 1 84 ? 25.172 -3.331 -6.701 1.00 74.12 84 ILE A O 1
ATOM 679 N N . ALA A 1 85 ? 26.449 -3.433 -8.549 1.00 68.19 85 ALA A N 1
ATOM 680 C CA . ALA A 1 85 ? 27.651 -2.864 -7.938 1.00 68.19 85 ALA A CA 1
ATOM 681 C C . ALA A 1 85 ? 27.478 -1.387 -7.540 1.00 68.19 85 ALA A C 1
ATOM 683 O O . ALA A 1 85 ? 28.142 -0.910 -6.621 1.00 68.19 85 ALA A O 1
ATOM 684 N N . ASP A 1 86 ? 26.595 -0.672 -8.238 1.00 78.81 86 ASP A N 1
ATOM 685 C CA . ASP A 1 86 ? 26.281 0.724 -7.966 1.00 78.81 86 ASP A CA 1
ATOM 686 C C . ASP A 1 86 ? 25.189 0.842 -6.892 1.00 78.81 86 ASP A C 1
ATOM 688 O O . ASP A 1 86 ? 23.998 0.657 -7.159 1.00 78.81 86 ASP A O 1
ATOM 692 N N . LYS A 1 87 ? 25.605 1.170 -5.664 1.00 71.75 87 LYS A N 1
ATOM 693 C CA . LYS A 1 87 ? 24.693 1.404 -4.535 1.00 71.75 87 LYS A CA 1
ATOM 694 C C . LYS A 1 87 ? 23.749 2.586 -4.776 1.00 71.75 87 LYS A C 1
ATOM 696 O O . LYS A 1 87 ? 22.680 2.625 -4.167 1.00 71.75 87 LYS A O 1
ATOM 701 N N . ASP A 1 88 ? 24.089 3.502 -5.685 1.00 80.75 88 ASP A N 1
ATOM 702 C CA . ASP A 1 88 ? 23.225 4.624 -6.044 1.00 80.75 88 ASP A CA 1
ATOM 703 C C . ASP A 1 88 ? 22.082 4.205 -6.978 1.00 80.75 88 ASP A C 1
ATOM 705 O O . ASP A 1 88 ? 21.241 5.036 -7.307 1.00 80.75 88 ASP A O 1
ATOM 709 N N . LEU A 1 89 ? 21.976 2.937 -7.388 1.00 87.06 89 LEU A N 1
ATOM 710 C CA . LEU A 1 89 ? 20.932 2.433 -8.289 1.00 87.06 89 LEU A CA 1
ATOM 711 C C . LEU A 1 89 ? 19.845 1.637 -7.549 1.00 87.06 89 LEU A C 1
ATOM 713 O O . LEU A 1 89 ? 19.406 0.576 -7.985 1.00 87.06 89 LEU A O 1
ATOM 717 N N . PHE A 1 90 ? 19.392 2.147 -6.410 1.00 89.75 90 PHE A N 1
ATOM 718 C CA . PHE A 1 90 ? 18.405 1.471 -5.573 1.00 89.75 90 PHE A CA 1
ATOM 719 C C . PHE A 1 90 ? 16.960 1.891 -5.884 1.00 89.75 90 PHE A C 1
ATOM 721 O O . PHE A 1 90 ? 16.652 3.079 -5.998 1.00 89.75 90 PHE A O 1
ATOM 728 N N . GLY A 1 91 ? 16.054 0.916 -5.953 1.00 90.69 91 GLY A N 1
ATOM 729 C CA . 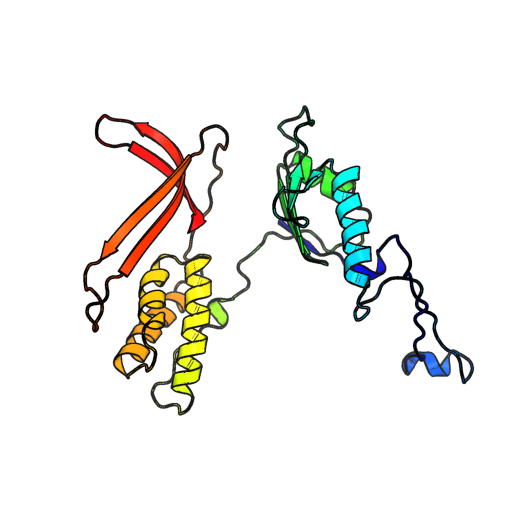GLY A 1 91 ? 14.633 1.111 -6.192 1.00 90.69 91 GLY A CA 1
ATOM 730 C C . GLY A 1 91 ? 13.769 -0.005 -5.604 1.00 90.69 91 GLY A C 1
ATOM 731 O O . GLY A 1 91 ? 14.166 -1.164 -5.524 1.00 90.69 91 GLY A O 1
ATOM 732 N N . ILE A 1 92 ? 12.556 0.364 -5.208 1.00 93.19 92 ILE A N 1
ATOM 733 C CA . ILE A 1 92 ? 11.465 -0.500 -4.770 1.00 93.19 92 ILE A CA 1
ATOM 734 C C . ILE A 1 92 ? 10.236 -0.122 -5.597 1.00 93.19 92 ILE A C 1
ATOM 736 O O . ILE A 1 92 ? 9.895 1.059 -5.708 1.00 93.19 92 ILE A O 1
ATOM 740 N N . ALA A 1 93 ? 9.559 -1.118 -6.157 1.00 93.56 93 ALA A N 1
ATOM 741 C CA . ALA A 1 93 ? 8.347 -0.942 -6.944 1.00 93.56 93 ALA A CA 1
ATOM 742 C C . ALA A 1 93 ? 7.257 -1.885 -6.430 1.00 93.56 93 ALA A C 1
ATOM 744 O O . ALA A 1 93 ? 7.429 -3.098 -6.448 1.00 93.56 93 ALA A O 1
ATOM 745 N N . ALA A 1 94 ? 6.131 -1.332 -5.989 1.00 94.88 94 ALA A N 1
ATOM 746 C CA . ALA A 1 94 ? 4.927 -2.091 -5.681 1.00 94.88 94 ALA A CA 1
ATOM 747 C C . ALA A 1 94 ? 3.940 -1.948 -6.846 1.00 94.88 94 ALA A C 1
ATOM 749 O O . ALA A 1 94 ? 3.475 -0.844 -7.153 1.00 94.88 94 ALA A O 1
ATOM 750 N N . LEU A 1 95 ? 3.660 -3.061 -7.518 1.00 93.62 95 LEU A N 1
ATOM 751 C CA . LEU A 1 95 ? 2.775 -3.140 -8.672 1.00 93.62 95 LEU A CA 1
ATOM 752 C C . LEU A 1 95 ? 1.321 -3.268 -8.210 1.00 93.62 95 LEU A C 1
ATOM 754 O O . LEU A 1 95 ? 0.988 -4.124 -7.395 1.00 93.62 95 LEU A O 1
ATOM 758 N N . GLN A 1 96 ? 0.430 -2.470 -8.792 1.00 91.12 96 GLN A N 1
ATOM 759 C CA . GLN A 1 96 ? -1.008 -2.587 -8.587 1.00 91.12 96 GLN A CA 1
ATOM 760 C C . GLN A 1 96 ? -1.739 -2.356 -9.909 1.00 91.12 96 GLN A C 1
ATOM 762 O O . GLN A 1 96 ? -2.194 -1.258 -10.208 1.00 91.12 96 GLN A O 1
ATOM 767 N N . THR A 1 97 ? -1.901 -3.416 -10.701 1.00 87.56 97 THR A N 1
ATOM 768 C CA . THR A 1 97 ? -2.556 -3.339 -12.019 1.00 87.56 97 THR A CA 1
ATOM 769 C C . THR A 1 97 ? -1.957 -2.235 -12.906 1.00 87.56 97 THR A C 1
ATOM 771 O O . THR A 1 97 ? -0.833 -2.399 -13.375 1.00 87.56 97 THR A O 1
ATOM 774 N N . ASP A 1 98 ? -2.684 -1.152 -13.178 1.00 89.44 98 ASP A N 1
ATOM 775 C CA . ASP A 1 98 ? -2.221 0.029 -13.911 1.00 89.44 98 ASP A CA 1
ATOM 776 C C . ASP A 1 98 ? -1.411 1.020 -13.064 1.00 89.44 98 ASP A C 1
ATOM 778 O O . ASP A 1 98 ? -0.565 1.727 -13.613 1.00 89.44 98 ASP A O 1
ATOM 782 N N . ASP A 1 99 ? -1.622 1.052 -11.753 1.00 90.56 99 ASP A N 1
ATOM 783 C CA . ASP A 1 99 ? -0.857 1.870 -10.824 1.00 90.56 99 ASP A CA 1
ATOM 784 C C . ASP A 1 99 ? 0.446 1.176 -10.390 1.00 90.56 99 ASP A C 1
ATOM 786 O O . ASP A 1 99 ? 0.577 -0.047 -10.303 1.00 90.56 99 ASP A O 1
ATOM 790 N N . THR A 1 100 ? 1.471 1.973 -10.112 1.00 91.81 100 THR A N 1
ATOM 791 C CA . THR A 1 100 ? 2.730 1.500 -9.531 1.00 91.81 100 THR A CA 1
ATOM 792 C C . THR A 1 100 ? 3.246 2.509 -8.533 1.00 91.81 100 THR A C 1
ATOM 794 O O . THR A 1 100 ? 3.424 3.688 -8.854 1.00 91.81 100 THR A O 1
ATOM 797 N N . PHE A 1 101 ? 3.523 2.043 -7.322 1.00 91.88 101 PHE A N 1
ATOM 798 C CA . PHE A 1 101 ? 4.192 2.844 -6.316 1.00 91.88 101 PHE A CA 1
ATOM 799 C C . PHE A 1 101 ? 5.694 2.583 -6.380 1.00 91.88 101 PHE A C 1
ATOM 801 O O . PHE A 1 101 ? 6.141 1.471 -6.133 1.00 91.88 101 PHE A O 1
ATOM 808 N N . ILE A 1 102 ? 6.469 3.610 -6.723 1.00 89.56 102 ILE A N 1
ATOM 809 C CA . ILE A 1 102 ? 7.916 3.504 -6.923 1.00 89.56 102 ILE A CA 1
ATOM 810 C C . ILE A 1 102 ? 8.634 4.427 -5.944 1.00 89.56 102 ILE A C 1
ATOM 812 O O . ILE A 1 102 ? 8.336 5.625 -5.870 1.00 89.56 102 ILE A O 1
ATOM 816 N N . VAL A 1 103 ? 9.603 3.883 -5.220 1.00 89.31 103 VAL A N 1
ATOM 817 C CA . VAL A 1 103 ? 10.549 4.619 -4.377 1.00 89.31 103 VAL A CA 1
ATOM 818 C C . VAL A 1 103 ? 11.943 4.225 -4.823 1.00 89.31 103 VAL A C 1
ATOM 820 O O . VAL A 1 103 ? 12.206 3.051 -5.011 1.00 89.31 103 VAL A O 1
ATOM 823 N N . GLY A 1 104 ? 12.841 5.178 -5.014 1.00 88.56 104 GLY A N 1
ATOM 824 C CA . GLY A 1 104 ? 14.200 4.868 -5.430 1.00 88.56 104 GLY A CA 1
ATOM 825 C C . GLY A 1 104 ? 15.056 6.114 -5.505 1.00 88.56 104 GLY A C 1
ATOM 826 O O . GLY A 1 104 ? 14.556 7.229 -5.343 1.00 88.56 104 GLY A O 1
ATOM 827 N N . THR A 1 105 ? 16.340 5.905 -5.746 1.00 88.56 105 THR A N 1
ATOM 828 C CA . THR A 1 105 ? 17.313 6.969 -5.974 1.00 88.56 105 THR A CA 1
ATOM 829 C C . THR A 1 105 ? 17.021 7.711 -7.275 1.00 88.56 105 THR A C 1
ATOM 831 O O . THR A 1 105 ? 16.379 7.190 -8.193 1.00 88.56 105 THR A O 1
ATOM 834 N N . ASP A 1 106 ? 17.547 8.927 -7.407 1.00 88.12 106 ASP A N 1
ATOM 835 C CA . ASP A 1 106 ? 17.384 9.711 -8.635 1.00 88.12 106 ASP A CA 1
ATOM 836 C C . ASP A 1 106 ? 17.957 8.999 -9.868 1.00 88.12 106 ASP A C 1
ATOM 838 O O . ASP A 1 106 ? 17.413 9.132 -10.966 1.00 88.12 106 ASP A O 1
ATOM 842 N N . ALA A 1 107 ? 19.043 8.235 -9.707 1.00 90.31 107 ALA A N 1
ATOM 843 C CA . ALA A 1 107 ? 19.625 7.445 -10.788 1.00 90.31 107 ALA A CA 1
ATOM 844 C C . ALA A 1 107 ? 18.669 6.332 -11.241 1.00 90.31 107 ALA A C 1
ATOM 846 O O . ALA A 1 107 ? 18.373 6.229 -12.436 1.00 90.31 107 ALA A O 1
ATOM 847 N N . PHE A 1 108 ? 18.110 5.570 -10.293 1.00 92.12 108 PHE A N 1
ATOM 848 C CA . PHE A 1 108 ? 17.121 4.535 -10.585 1.00 92.12 108 PHE A CA 1
ATOM 849 C C . PHE A 1 108 ? 15.878 5.122 -11.268 1.00 92.12 108 PHE A C 1
ATOM 851 O O . PHE A 1 108 ? 15.458 4.646 -12.320 1.00 92.12 108 PHE A O 1
ATOM 858 N N . LEU A 1 109 ? 15.325 6.216 -10.734 1.00 91.12 109 LEU A N 1
ATOM 859 C CA . LEU A 1 109 ? 14.114 6.850 -11.267 1.00 91.12 109 LEU A CA 1
ATOM 860 C C . LEU A 1 109 ? 14.280 7.398 -12.694 1.00 91.12 109 LEU A C 1
ATOM 862 O O . LEU A 1 109 ? 13.293 7.469 -13.435 1.00 91.12 109 LEU A O 1
ATOM 866 N N . LYS A 1 110 ? 15.500 7.797 -13.081 1.00 92.00 110 LYS A N 1
ATOM 867 C CA . LYS A 1 110 ? 15.834 8.219 -14.452 1.00 92.00 110 LYS A CA 1
ATOM 868 C C . LYS A 1 110 ? 15.904 7.035 -15.411 1.00 92.00 110 LYS A C 1
ATOM 870 O O . LYS A 1 110 ? 15.402 7.140 -16.526 1.00 92.00 110 LYS A O 1
ATOM 875 N N . ILE A 1 111 ? 16.513 5.926 -14.990 1.00 92.50 111 ILE A N 1
ATOM 876 C CA . ILE A 1 111 ? 16.580 4.694 -15.791 1.00 92.50 111 ILE A CA 1
ATOM 877 C C . ILE A 1 111 ? 15.181 4.126 -15.987 1.00 92.50 111 ILE A C 1
ATOM 879 O O . ILE A 1 111 ? 14.802 3.801 -17.105 1.00 92.50 111 ILE A O 1
ATOM 883 N N . GLU A 1 112 ? 14.394 4.097 -14.919 1.00 93.94 112 GLU A N 1
ATOM 884 C CA . GLU A 1 112 ? 13.010 3.646 -14.940 1.00 93.94 112 GLU A CA 1
ATOM 885 C C . GLU A 1 112 ? 12.151 4.465 -15.916 1.00 93.94 112 GLU A C 1
ATOM 887 O O . GLU A 1 112 ? 11.404 3.890 -16.701 1.00 93.94 112 GLU A O 1
ATOM 892 N N . GLU A 1 113 ? 12.314 5.793 -15.961 1.00 93.12 113 GLU A N 1
ATOM 893 C CA . GLU A 1 113 ? 11.637 6.627 -16.966 1.00 93.12 113 GLU A CA 1
ATOM 894 C C . GLU A 1 113 ? 12.136 6.351 -18.391 1.00 93.12 113 GLU A C 1
ATOM 896 O O . GLU A 1 113 ? 11.343 6.311 -19.327 1.00 93.12 113 GLU A O 1
ATOM 901 N N . LYS A 1 114 ? 13.449 6.167 -18.562 1.00 94.50 114 LYS A N 1
ATOM 902 C CA . LYS A 1 114 ? 14.082 5.962 -19.870 1.00 94.50 114 LYS A CA 1
ATOM 903 C C . LYS A 1 114 ? 13.712 4.617 -20.498 1.00 94.50 114 LYS A C 1
ATOM 905 O O . LYS A 1 114 ? 13.496 4.553 -21.705 1.00 94.50 114 LYS A O 1
ATOM 910 N N . GLU A 1 115 ? 13.691 3.550 -19.707 1.00 95.00 115 GLU A N 1
ATOM 911 C CA . GLU A 1 115 ? 13.441 2.191 -20.195 1.00 95.00 115 GLU A CA 1
ATOM 912 C C . GLU A 1 115 ? 11.948 1.904 -20.397 1.00 95.00 115 GLU A C 1
ATOM 914 O O . GLU A 1 115 ? 11.602 0.928 -21.070 1.00 95.00 115 GLU A O 1
ATOM 919 N N . LEU A 1 116 ? 11.059 2.746 -19.857 1.00 93.38 116 LEU A N 1
ATOM 920 C CA . LEU A 1 116 ? 9.617 2.564 -19.952 1.00 93.38 116 LEU A CA 1
ATOM 921 C C . LEU A 1 116 ? 9.153 2.489 -21.413 1.00 93.38 116 LEU A C 1
ATOM 923 O O . LEU A 1 116 ? 9.159 3.468 -22.158 1.00 93.38 116 LEU A O 1
ATOM 927 N N . CYS A 1 117 ? 8.657 1.318 -21.804 1.00 92.94 117 CYS A N 1
ATOM 928 C CA . CYS A 1 117 ? 8.144 1.064 -23.151 1.00 92.94 117 CYS A CA 1
ATOM 929 C C . CYS A 1 117 ? 6.608 1.076 -23.236 1.00 92.94 117 CYS A C 1
ATOM 931 O O . CYS A 1 117 ? 6.035 0.692 -24.258 1.00 92.94 117 CYS A O 1
ATOM 933 N N . PHE A 1 118 ? 5.939 1.524 -22.172 1.00 94.19 118 PHE A N 1
ATOM 934 C CA . PHE A 1 118 ? 4.484 1.577 -22.060 1.00 94.19 118 PHE A CA 1
ATOM 935 C C . PHE A 1 118 ? 3.983 3.019 -22.034 1.00 94.19 118 PHE A C 1
ATOM 937 O O . PHE A 1 118 ? 4.615 3.918 -21.483 1.00 94.19 118 PHE A O 1
ATOM 944 N N . LYS A 1 119 ? 2.790 3.242 -22.584 1.00 94.25 119 LYS A N 1
ATOM 945 C CA . LYS A 1 119 ? 2.078 4.514 -22.464 1.00 94.25 119 LYS A CA 1
ATOM 946 C C . LYS A 1 119 ? 1.655 4.711 -21.014 1.00 94.25 119 LYS A C 1
ATOM 948 O O . LYS A 1 119 ? 0.832 3.948 -20.505 1.00 94.25 119 LYS A O 1
ATOM 953 N N . ALA A 1 120 ? 2.183 5.747 -20.381 1.00 93.44 120 ALA A N 1
ATOM 954 C CA . ALA A 1 120 ? 1.903 6.099 -18.999 1.00 93.44 120 ALA A CA 1
ATOM 955 C C . ALA A 1 120 ? 1.580 7.588 -18.872 1.00 93.44 120 ALA A C 1
ATOM 957 O O . ALA A 1 120 ? 1.998 8.406 -19.695 1.00 93.44 120 ALA A O 1
ATOM 958 N N . LYS A 1 121 ? 0.842 7.944 -17.823 1.00 91.19 121 LYS A N 1
ATOM 959 C CA . LYS A 1 121 ? 0.672 9.338 -17.412 1.00 91.19 121 LYS A CA 1
ATOM 960 C C . LYS A 1 121 ? 1.960 9.836 -16.741 1.00 91.19 121 LYS A C 1
ATOM 962 O O . LYS A 1 121 ? 2.725 9.024 -16.213 1.00 91.19 121 LYS A O 1
ATOM 967 N N . PRO A 1 122 ? 2.195 11.162 -16.706 1.00 87.06 122 PRO A N 1
ATOM 968 C CA . PRO A 1 122 ? 3.337 11.725 -15.993 1.00 87.06 122 PRO A CA 1
ATOM 969 C C . PRO A 1 122 ? 3.357 11.279 -14.529 1.00 87.06 122 PRO A C 1
ATOM 971 O O . PRO A 1 122 ? 2.315 11.320 -13.865 1.00 87.06 122 PRO A O 1
ATOM 974 N N . LYS A 1 123 ? 4.536 10.890 -14.022 1.00 85.88 123 LYS A N 1
ATOM 975 C CA . LYS A 1 123 ? 4.704 10.480 -12.622 1.00 85.88 123 LYS A CA 1
ATOM 976 C C . LYS A 1 123 ? 4.272 11.599 -11.678 1.00 85.88 123 LYS A C 1
ATOM 978 O O . LYS A 1 123 ? 4.563 12.774 -11.901 1.00 85.88 123 LYS A O 1
ATOM 983 N N . ARG A 1 124 ? 3.583 11.232 -10.597 1.00 78.44 124 ARG A N 1
ATOM 984 C CA . ARG A 1 124 ? 3.120 12.179 -9.572 1.00 78.44 124 ARG A CA 1
ATOM 985 C C . ARG A 1 124 ? 3.644 11.782 -8.204 1.00 78.44 124 ARG A C 1
ATOM 987 O O . ARG A 1 124 ? 3.785 10.602 -7.890 1.00 78.44 124 ARG A O 1
ATOM 994 N N . PHE A 1 125 ? 3.904 12.765 -7.353 1.00 69.19 125 PHE A N 1
ATOM 995 C CA . PHE A 1 125 ? 4.068 12.488 -5.931 1.00 69.19 125 PHE A CA 1
ATOM 996 C C . PHE A 1 125 ? 2.716 12.083 -5.348 1.00 69.19 125 PHE A C 1
ATOM 998 O O . PHE A 1 125 ? 1.691 12.679 -5.690 1.00 69.19 125 PHE A O 1
ATOM 1005 N N . SER A 1 126 ? 2.718 11.060 -4.491 1.00 57.22 126 SER A N 1
ATOM 1006 C CA . SER A 1 126 ? 1.522 10.718 -3.728 1.00 57.22 126 SER A CA 1
ATOM 1007 C C . SER A 1 126 ? 1.208 11.906 -2.825 1.00 57.22 126 SER A C 1
ATOM 1009 O O . SER A 1 126 ? 2.018 12.279 -1.980 1.00 57.22 126 SER A O 1
ATOM 1011 N N . LYS A 1 127 ? 0.071 12.555 -3.064 1.00 56.91 127 LYS A N 1
ATOM 1012 C CA . LYS A 1 127 ? -0.477 13.590 -2.188 1.00 56.91 127 LYS A CA 1
ATOM 1013 C C . LYS A 1 127 ? -1.713 13.008 -1.518 1.00 56.91 127 LYS A C 1
ATOM 1015 O O . LYS A 1 127 ? -2.445 12.254 -2.164 1.00 56.91 127 LYS A O 1
ATOM 1020 N N . LYS A 1 128 ? -1.959 13.375 -0.255 1.00 55.62 128 LYS A N 1
ATOM 1021 C CA . LYS A 1 128 ? -3.211 13.052 0.446 1.00 55.62 128 LYS A CA 1
ATOM 1022 C C . LYS A 1 128 ? -4.382 13.479 -0.453 1.00 55.62 128 LYS A C 1
ATOM 1024 O O . LYS A 1 128 ? -4.533 14.658 -0.767 1.00 55.62 128 LYS A O 1
ATOM 1029 N N . LYS A 1 129 ? -5.165 12.517 -0.945 1.00 56.34 129 LYS A N 1
ATOM 1030 C CA . LYS A 1 129 ? -6.304 12.755 -1.843 1.00 56.34 129 LYS A CA 1
ATOM 1031 C C . LYS A 1 129 ? -7.543 13.051 -1.007 1.00 56.34 129 LYS A C 1
ATOM 1033 O O . LYS A 1 129 ? -8.416 12.198 -0.917 1.00 56.34 129 LYS A O 1
ATOM 1038 N N . GLY A 1 130 ? -7.598 14.226 -0.379 1.00 66.00 130 GLY A N 1
ATOM 1039 C CA . GLY A 1 130 ? -8.825 14.772 0.209 1.00 66.00 130 GLY A CA 1
ATOM 1040 C C . GLY A 1 130 ? -9.634 13.812 1.089 1.00 66.00 130 GLY A C 1
ATOM 1041 O O . GLY A 1 130 ? -10.830 14.012 1.225 1.00 66.00 130 GLY A O 1
ATOM 1042 N N . GLN A 1 131 ? -9.049 12.757 1.672 1.00 69.69 131 GLN A N 1
ATOM 1043 C CA . GLN A 1 131 ? -9.844 11.736 2.365 1.00 69.69 131 GLN A CA 1
ATOM 1044 C C . GLN A 1 131 ? -10.530 12.317 3.605 1.00 69.69 131 GLN A C 1
ATOM 1046 O O . GLN A 1 131 ? -11.656 11.937 3.914 1.00 69.69 131 GLN A O 1
ATOM 1051 N N . ALA A 1 132 ? -9.890 13.308 4.233 1.00 72.00 132 ALA A N 1
ATOM 1052 C CA . ALA A 1 132 ? -10.475 14.121 5.294 1.00 72.00 132 ALA A CA 1
ATOM 1053 C C . ALA A 1 132 ? -11.682 14.963 4.836 1.00 72.00 132 ALA A C 1
ATOM 1055 O O . ALA A 1 132 ? -12.510 15.306 5.665 1.00 72.00 132 ALA A O 1
ATOM 1056 N N . GLN A 1 133 ? -11.837 15.250 3.537 1.00 78.00 133 GLN A N 1
ATOM 1057 C CA . GLN A 1 133 ? -12.982 16.006 2.998 1.00 78.00 133 GLN A CA 1
ATOM 1058 C C . GLN A 1 133 ? -14.284 15.196 3.015 1.00 78.00 133 GLN A C 1
ATOM 1060 O O . GLN A 1 133 ? -15.354 15.773 2.887 1.00 78.00 133 GLN A O 1
ATOM 1065 N N . ASN A 1 134 ? -14.198 13.871 3.176 1.00 85.50 134 ASN A N 1
ATOM 1066 C CA . ASN A 1 134 ? -15.364 12.999 3.320 1.00 85.50 134 ASN A CA 1
ATOM 1067 C C . ASN A 1 134 ? -15.767 12.798 4.792 1.00 85.50 134 ASN A C 1
ATOM 1069 O O . ASN A 1 134 ? -16.652 11.984 5.072 1.00 85.50 134 ASN A O 1
ATOM 1073 N N . LEU A 1 135 ? -15.074 13.439 5.737 1.00 89.62 135 LEU A N 1
ATOM 1074 C CA . LEU A 1 135 ? -15.475 13.424 7.137 1.00 89.62 135 LEU A CA 1
ATOM 1075 C C . LEU A 1 135 ? -16.618 14.405 7.357 1.00 89.62 135 LEU A C 1
ATOM 1077 O O . LEU A 1 135 ? -16.568 15.541 6.894 1.00 89.62 135 LEU A O 1
ATOM 1081 N N . GLU A 1 136 ? -17.625 13.959 8.095 1.00 93.62 136 GLU A N 1
ATOM 1082 C CA . GLU A 1 136 ? -18.792 14.765 8.441 1.00 93.62 136 GLU A CA 1
ATOM 1083 C C . GLU A 1 136 ? -19.207 14.457 9.878 1.00 93.62 136 GLU A C 1
ATOM 1085 O O . GLU A 1 136 ? -19.095 13.318 10.341 1.00 93.62 136 GLU A O 1
ATOM 1090 N N . GLU A 1 137 ? -19.692 15.469 10.590 1.00 94.06 137 GLU A N 1
ATOM 1091 C CA . GLU A 1 137 ? -20.254 15.272 11.921 1.00 94.06 137 GLU A CA 1
ATOM 1092 C C . GLU A 1 137 ? -21.550 14.462 11.862 1.00 94.06 137 GLU A C 1
ATOM 1094 O O . GLU A 1 137 ? -22.403 14.645 10.992 1.00 94.06 137 GLU A O 1
ATOM 1099 N N . ILE A 1 138 ? -21.730 13.581 12.839 1.00 94.38 138 ILE A N 1
ATOM 1100 C CA . ILE A 1 138 ? -22.923 12.752 12.944 1.00 94.38 138 ILE A CA 1
ATOM 1101 C C . ILE A 1 138 ? -24.066 13.601 13.494 1.00 94.38 138 ILE A C 1
ATOM 1103 O O . ILE A 1 138 ? -23.977 14.149 14.598 1.00 94.38 138 ILE A O 1
ATOM 1107 N N . ASN A 1 139 ? -25.179 13.659 12.766 1.00 94.31 139 ASN A N 1
ATOM 1108 C CA . ASN A 1 139 ? -26.391 14.305 13.253 1.00 94.31 139 ASN A CA 1
ATOM 1109 C C . ASN A 1 139 ? -27.065 13.441 14.334 1.00 94.31 139 ASN A C 1
ATOM 1111 O O . ASN A 1 139 ? -27.642 12.392 14.053 1.00 94.31 139 ASN A O 1
ATOM 1115 N N . LEU A 1 140 ? -27.050 13.922 15.580 1.00 92.06 140 LEU A N 1
ATOM 1116 C CA . LEU A 1 140 ? -27.586 13.206 16.746 1.00 92.06 140 LEU A CA 1
ATOM 1117 C C . LEU A 1 140 ? -29.095 12.918 16.677 1.00 92.06 140 LEU A C 1
ATOM 1119 O O . LEU A 1 140 ? -29.562 12.000 17.359 1.00 92.06 140 LEU A O 1
ATOM 1123 N N . GLN A 1 141 ? -29.838 13.700 15.887 1.00 92.31 141 GLN A N 1
ATOM 1124 C CA . GLN A 1 141 ? -31.293 13.595 15.725 1.00 92.31 141 GLN A CA 1
ATOM 1125 C C . GLN A 1 141 ? -31.700 12.761 14.502 1.00 92.31 141 GLN A C 1
ATOM 1127 O O . GLN A 1 141 ? -32.881 12.469 14.327 1.00 92.31 141 GLN A O 1
ATOM 1132 N N . ALA A 1 142 ? -30.750 12.383 13.640 1.00 92.12 142 ALA A N 1
ATOM 1133 C CA . ALA A 1 142 ? -31.048 11.610 12.443 1.00 92.12 142 ALA A CA 1
ATOM 1134 C C . ALA A 1 142 ? -31.357 10.146 12.784 1.00 92.12 142 ALA A C 1
ATOM 1136 O O . ALA A 1 142 ? -30.698 9.525 13.622 1.00 92.12 142 ALA A O 1
ATOM 1137 N N . SER A 1 143 ? -32.314 9.553 12.070 1.00 91.50 143 SER A N 1
ATOM 1138 C CA . SER A 1 143 ? -32.596 8.115 12.165 1.00 91.50 143 SER A CA 1
ATOM 1139 C C . SER A 1 143 ? -31.418 7.258 11.681 1.00 91.50 143 SER A C 1
ATOM 1141 O O . SER A 1 143 ? -31.240 6.140 12.159 1.00 91.50 143 SER A O 1
ATOM 1143 N N . SER A 1 144 ? -30.582 7.792 10.782 1.00 92.62 144 SER A N 1
ATOM 1144 C CA . SER A 1 144 ? -29.376 7.149 10.237 1.00 92.62 144 SER A CA 1
ATOM 1145 C C . SER A 1 144 ? -28.161 7.185 11.168 1.00 92.62 144 SER A C 1
ATOM 1147 O O . SER A 1 144 ? -27.153 6.555 10.858 1.00 92.62 144 SER A O 1
ATOM 1149 N N . ARG A 1 145 ? -28.234 7.855 12.328 1.00 92.38 145 ARG A N 1
ATOM 1150 C CA . ARG A 1 145 ? -27.060 8.178 13.162 1.00 92.38 145 ARG A CA 1
ATOM 1151 C C . ARG A 1 145 ? -26.148 6.994 13.500 1.00 92.38 145 ARG A C 1
ATOM 1153 O O . ARG A 1 145 ? -24.942 7.173 13.591 1.00 92.38 145 ARG A O 1
ATOM 1160 N N . HIS A 1 146 ? -26.689 5.786 13.677 1.00 92.50 146 HIS A N 1
ATOM 1161 C CA . HIS A 1 146 ? -25.886 4.587 13.963 1.00 92.50 146 HIS A CA 1
ATOM 1162 C C . HIS A 1 146 ? -25.072 4.135 12.742 1.00 92.50 146 HIS A C 1
ATOM 1164 O O . HIS A 1 146 ? -23.910 3.754 12.876 1.00 92.50 146 HIS A O 1
ATOM 1170 N N . GLN A 1 147 ? -25.661 4.217 11.547 1.00 93.38 147 GLN A N 1
ATOM 1171 C CA . GLN A 1 147 ? -24.963 3.952 10.291 1.00 93.38 147 GLN A CA 1
ATOM 1172 C C . GLN A 1 147 ? -23.903 5.027 10.031 1.00 93.38 147 GLN A C 1
ATOM 1174 O O . GLN A 1 147 ? -22.768 4.698 9.682 1.00 93.38 147 GLN A O 1
ATOM 1179 N N . ASP A 1 148 ? -24.247 6.290 10.280 1.00 94.12 148 ASP A N 1
ATOM 1180 C CA . ASP A 1 148 ? -23.324 7.418 10.149 1.00 94.12 148 ASP A CA 1
ATOM 1181 C C . ASP A 1 148 ? -22.156 7.285 11.134 1.00 94.12 148 ASP A C 1
ATOM 1183 O O . ASP A 1 148 ? -21.004 7.479 10.757 1.00 94.12 148 ASP A O 1
ATOM 1187 N N . TYR A 1 149 ? -22.417 6.845 12.367 1.00 95.38 149 TYR A N 1
ATOM 1188 C CA . TYR A 1 149 ? -21.381 6.545 13.355 1.00 95.38 149 TYR A CA 1
ATOM 1189 C C . TYR A 1 149 ? -20.407 5.482 12.867 1.00 95.38 149 TYR A C 1
ATOM 1191 O O . TYR A 1 149 ? -19.198 5.704 12.894 1.00 95.38 149 TYR A O 1
ATOM 1199 N N . ALA A 1 150 ? -20.908 4.351 12.365 1.00 94.00 150 ALA A N 1
ATOM 1200 C CA . ALA A 1 150 ? -20.051 3.300 11.826 1.00 94.00 150 ALA A CA 1
ATOM 1201 C C . ALA A 1 150 ? -19.199 3.804 10.645 1.00 94.00 150 ALA A C 1
ATOM 1203 O O . ALA A 1 150 ? -18.001 3.512 10.579 1.00 94.00 150 ALA A O 1
ATOM 1204 N N . ALA A 1 151 ? -19.795 4.597 9.748 1.00 94.12 151 ALA A N 1
ATOM 1205 C CA . ALA A 1 151 ? -19.113 5.164 8.589 1.00 94.12 151 ALA A CA 1
ATOM 1206 C C . ALA A 1 151 ? -18.027 6.176 8.987 1.00 94.12 151 ALA A C 1
ATOM 1208 O O . ALA A 1 151 ? -16.882 6.053 8.548 1.00 94.12 151 ALA A O 1
ATOM 1209 N N . GLN A 1 152 ? -18.358 7.150 9.836 1.00 94.81 152 GLN A N 1
ATOM 1210 C CA . GLN A 1 152 ? -17.427 8.202 10.249 1.00 94.81 152 GLN A CA 1
ATOM 1211 C C . GLN A 1 152 ? -16.322 7.659 11.150 1.00 94.81 152 GLN A C 1
ATOM 1213 O O . GLN A 1 152 ? -15.164 8.031 10.983 1.00 94.81 152 GLN A O 1
ATOM 1218 N N . ARG A 1 153 ? -16.630 6.689 12.017 1.00 94.69 153 ARG A N 1
ATOM 1219 C CA . ARG A 1 153 ? -15.622 5.950 12.784 1.00 94.69 153 ARG A CA 1
ATOM 1220 C C . ARG A 1 153 ? -14.602 5.280 11.867 1.00 94.69 153 ARG A C 1
ATOM 1222 O O . ARG A 1 153 ? -13.404 5.407 12.098 1.00 94.69 153 ARG A O 1
ATOM 1229 N N . ALA A 1 154 ? -15.061 4.582 10.826 1.00 92.75 154 ALA A N 1
ATOM 1230 C CA . ALA A 1 154 ? -14.174 3.906 9.881 1.00 92.75 154 ALA A CA 1
ATOM 1231 C C . ALA A 1 154 ? -13.312 4.901 9.085 1.00 92.75 154 ALA A C 1
ATOM 1233 O O . ALA A 1 154 ? -12.106 4.697 8.940 1.00 92.75 154 ALA A O 1
ATOM 1234 N N . ARG A 1 155 ? -13.905 6.004 8.610 1.00 92.69 155 ARG A N 1
ATOM 1235 C CA . ARG A 1 155 ? -13.180 7.067 7.892 1.00 92.69 155 ARG A CA 1
ATOM 1236 C C . ARG A 1 155 ? -12.146 7.756 8.786 1.00 92.69 155 ARG A C 1
ATOM 1238 O O . ARG A 1 155 ? -10.999 7.910 8.374 1.00 92.69 155 ARG A O 1
ATOM 1245 N N . GLY A 1 156 ? -12.533 8.122 10.008 1.00 93.12 156 GLY A N 1
ATOM 1246 C CA . GLY A 1 156 ? -11.650 8.746 10.993 1.00 93.12 156 GLY A CA 1
ATOM 1247 C C . GLY A 1 156 ? -10.472 7.844 11.354 1.00 93.12 156 GLY A C 1
ATOM 1248 O O . GLY A 1 156 ? -9.328 8.296 11.309 1.00 93.12 156 GLY A O 1
ATOM 1249 N N . ALA A 1 157 ? -10.734 6.553 11.594 1.00 92.50 157 ALA A N 1
ATOM 1250 C CA . ALA A 1 157 ? -9.706 5.555 11.892 1.00 92.50 157 ALA A CA 1
ATOM 1251 C C . ALA A 1 157 ? -8.714 5.358 10.734 1.00 92.50 157 ALA A C 1
ATOM 1253 O O . ALA A 1 157 ? -7.515 5.252 10.970 1.00 92.50 157 ALA A O 1
ATOM 1254 N N . TYR A 1 158 ? -9.190 5.358 9.485 1.00 90.06 158 TYR A N 1
ATOM 1255 C CA . TYR A 1 158 ? -8.327 5.283 8.302 1.00 90.06 158 TYR A CA 1
ATOM 1256 C C . TYR A 1 158 ? -7.375 6.485 8.201 1.00 90.06 158 TYR A C 1
ATOM 1258 O O . TYR A 1 158 ? -6.196 6.338 7.894 1.00 90.06 158 TYR A O 1
ATOM 1266 N N . ILE A 1 159 ? -7.868 7.695 8.475 1.00 88.50 159 ILE A N 1
ATOM 1267 C CA . ILE A 1 159 ? -7.031 8.903 8.461 1.00 88.50 159 ILE A CA 1
ATOM 1268 C C . ILE A 1 159 ? -6.034 8.874 9.627 1.00 88.50 159 ILE A C 1
ATOM 1270 O O . ILE A 1 159 ? -4.868 9.244 9.448 1.00 88.50 159 ILE A O 1
ATOM 1274 N N . ALA A 1 160 ? -6.479 8.402 10.795 1.00 89.81 160 ALA A N 1
ATOM 1275 C CA . ALA A 1 160 ? -5.654 8.272 11.986 1.00 89.81 160 ALA A CA 1
ATOM 1276 C C . ALA A 1 160 ? -4.459 7.339 11.751 1.00 89.81 160 ALA A C 1
ATOM 1278 O O . ALA A 1 160 ? -3.319 7.749 11.957 1.00 89.81 160 ALA A O 1
ATOM 1279 N N . SER A 1 161 ? -4.710 6.141 11.214 1.00 83.50 161 SER A N 1
ATOM 1280 C CA . SER A 1 161 ? -3.675 5.130 10.974 1.00 83.50 161 SER A CA 1
ATOM 1281 C C . SER A 1 161 ? -2.671 5.512 9.887 1.00 83.50 161 SER A C 1
ATOM 1283 O O . SER A 1 161 ? -1.544 5.030 9.896 1.00 83.50 161 SER A O 1
ATOM 1285 N N . ILE A 1 162 ? -3.061 6.370 8.944 1.00 79.94 162 ILE A N 1
ATOM 1286 C CA . ILE A 1 162 ? -2.192 6.761 7.828 1.00 79.94 162 ILE A CA 1
ATOM 1287 C C . ILE A 1 162 ? -1.377 8.001 8.150 1.00 79.94 162 ILE A C 1
ATOM 1289 O O . ILE A 1 162 ? -0.253 8.146 7.667 1.00 79.94 162 ILE A O 1
ATOM 1293 N N . CYS A 1 163 ? -1.958 8.957 8.872 1.00 79.75 163 CYS A N 1
ATOM 1294 C CA . CYS A 1 163 ? -1.289 10.236 9.038 1.00 79.75 163 CYS A CA 1
ATOM 1295 C C . CYS A 1 163 ? -1.628 11.021 10.295 1.00 79.75 163 CYS A C 1
ATOM 1297 O O . CYS A 1 163 ? -0.873 11.938 10.568 1.00 79.75 163 CYS A O 1
ATOM 1299 N N . GLN A 1 164 ? -2.684 10.719 11.048 1.00 88.06 164 GLN A N 1
ATOM 1300 C CA . GLN A 1 164 ? -3.067 11.489 12.241 1.00 88.06 164 GLN A CA 1
ATOM 1301 C C . GLN A 1 164 ? -3.083 10.594 13.489 1.00 88.06 164 GLN A C 1
ATOM 1303 O O . GLN A 1 164 ? -4.162 10.326 14.030 1.00 88.06 164 GLN A O 1
ATOM 1308 N N . PRO A 1 165 ? -1.921 10.107 13.961 1.00 88.56 165 PRO A N 1
ATOM 1309 C CA . PRO A 1 165 ? -1.861 9.195 15.104 1.00 88.56 165 PRO A CA 1
ATOM 1310 C C . PRO A 1 165 ? -2.502 9.776 16.377 1.00 88.56 165 PRO A C 1
ATOM 1312 O O . PRO A 1 165 ? -2.955 9.031 17.242 1.00 88.56 165 PRO A O 1
ATOM 1315 N N . GLU A 1 166 ? -2.632 11.102 16.479 1.00 90.44 166 GLU A N 1
ATOM 1316 C CA . GLU A 1 166 ? -3.320 11.787 17.578 1.00 90.44 166 GLU A CA 1
ATOM 1317 C C . GLU A 1 166 ? -4.811 11.426 17.688 1.00 90.44 166 GLU A C 1
ATOM 1319 O O . GLU A 1 166 ? -5.421 11.638 18.739 1.00 90.44 166 GLU A O 1
ATOM 1324 N N . ALA A 1 167 ? -5.414 10.921 16.608 1.00 92.25 167 ALA A N 1
ATOM 1325 C CA . ALA A 1 167 ? -6.801 10.473 16.565 1.00 92.25 167 ALA A CA 1
ATOM 1326 C C . ALA A 1 167 ? -6.966 8.975 16.889 1.00 92.25 167 ALA A C 1
ATOM 1328 O O . ALA A 1 167 ? -8.082 8.546 17.179 1.00 92.25 167 ALA A O 1
ATOM 1329 N N . THR A 1 168 ? -5.884 8.185 16.886 1.00 90.38 168 THR A N 1
ATOM 1330 C CA . THR A 1 168 ? -5.936 6.715 16.994 1.00 90.38 168 THR A CA 1
ATOM 1331 C C . THR A 1 168 ? -6.621 6.242 18.273 1.00 90.38 168 THR A C 1
ATOM 1333 O O . THR A 1 168 ? -7.437 5.323 18.223 1.00 90.38 168 THR A O 1
ATOM 1336 N N . TYR A 1 169 ? -6.354 6.898 19.407 1.00 90.38 169 TYR A N 1
ATOM 1337 C CA . TYR A 1 169 ? -6.980 6.551 20.685 1.00 90.38 169 TYR A CA 1
ATOM 1338 C C . TYR A 1 169 ? -8.506 6.706 20.642 1.00 90.38 169 TYR A C 1
ATOM 1340 O O . TYR A 1 169 ? -9.232 5.748 20.895 1.00 90.38 169 TYR A O 1
ATOM 1348 N N . ASP A 1 170 ? -9.006 7.881 20.254 1.00 93.06 170 ASP A N 1
ATOM 1349 C CA . ASP A 1 170 ? -10.451 8.138 20.226 1.00 93.06 170 ASP A CA 1
ATOM 1350 C C . ASP A 1 170 ? -11.164 7.259 19.189 1.00 93.06 170 ASP A C 1
ATOM 1352 O O . ASP A 1 170 ? -12.271 6.778 19.437 1.00 93.06 170 ASP A O 1
ATOM 1356 N N . CYS A 1 171 ? -10.518 6.987 18.050 1.00 92.12 171 CYS A N 1
ATOM 1357 C CA . CYS A 1 171 ? -11.029 6.037 17.063 1.00 92.12 171 CYS A CA 1
ATOM 1358 C C . CYS A 1 171 ? -11.085 4.601 17.612 1.00 92.12 171 CYS A C 1
ATOM 1360 O O . CYS A 1 171 ? -12.046 3.885 17.327 1.00 92.12 171 CYS A O 1
ATOM 1362 N N . SER A 1 172 ? -10.100 4.189 18.417 1.00 90.12 172 SER A N 1
ATOM 1363 C CA . SER A 1 172 ? -10.080 2.882 19.086 1.00 90.12 172 SER A CA 1
ATOM 1364 C C . SER A 1 172 ? -11.174 2.765 20.149 1.00 90.12 172 SER A C 1
ATOM 1366 O O . SER A 1 172 ? -11.883 1.760 20.200 1.00 90.12 172 SER A O 1
ATOM 1368 N N . VAL A 1 173 ? -11.395 3.812 20.950 1.00 90.50 173 VAL A N 1
ATOM 1369 C CA . VAL A 1 173 ? -12.503 3.858 21.920 1.00 90.50 173 VAL A CA 1
ATOM 1370 C C . VAL A 1 173 ? -13.853 3.776 21.200 1.00 90.50 173 VAL A C 1
ATOM 1372 O O . VAL A 1 173 ? -14.712 2.980 21.575 1.00 90.50 173 VAL A O 1
ATOM 1375 N N . ALA A 1 174 ? -14.029 4.523 20.107 1.00 92.69 174 ALA A N 1
ATOM 1376 C CA . ALA A 1 174 ? -15.237 4.452 19.285 1.00 92.69 174 ALA A CA 1
ATOM 1377 C C . ALA A 1 174 ? -15.444 3.069 18.630 1.00 92.69 174 ALA A C 1
ATOM 1379 O O . ALA A 1 174 ? -16.572 2.671 18.328 1.00 92.69 174 ALA A O 1
ATOM 1380 N N . ALA A 1 175 ? -14.371 2.305 18.390 1.00 91.56 175 ALA A N 1
ATOM 1381 C CA . ALA A 1 175 ? -14.457 0.949 17.843 1.00 91.56 175 ALA A CA 1
ATOM 1382 C C . ALA A 1 175 ? -15.124 -0.043 18.804 1.00 91.56 175 ALA A C 1
ATOM 1384 O O . ALA A 1 175 ? -15.784 -0.979 18.349 1.00 91.56 175 ALA A O 1
ATOM 1385 N N . GLN A 1 176 ? -15.002 0.199 20.108 1.00 88.81 176 GLN A N 1
ATOM 1386 C CA . GLN A 1 176 ? -15.490 -0.688 21.164 1.00 88.81 176 GLN A CA 1
ATOM 1387 C C . GLN A 1 176 ? -16.981 -0.485 21.476 1.00 88.81 176 GLN A C 1
ATOM 1389 O O . GLN A 1 176 ? -17.628 -1.385 22.007 1.00 88.81 176 GLN A O 1
ATOM 1394 N N . ALA A 1 177 ? -17.557 0.663 21.103 1.00 88.31 177 ALA A N 1
ATOM 1395 C CA . ALA A 1 177 ? -18.983 0.933 21.262 1.00 88.31 177 ALA A CA 1
ATOM 1396 C C . ALA A 1 177 ? -19.814 0.163 20.214 1.00 88.31 177 ALA A C 1
ATOM 1398 O O . ALA A 1 177 ? -20.051 0.657 19.111 1.00 88.31 177 ALA A O 1
ATOM 1399 N N . GLN A 1 178 ? -20.247 -1.060 20.547 1.00 83.94 178 GLN A N 1
ATOM 1400 C CA . GLN A 1 178 ? -21.126 -1.867 19.683 1.00 83.94 178 GLN A CA 1
ATOM 1401 C C . GLN A 1 178 ? -22.519 -1.238 19.535 1.00 83.94 178 GLN A C 1
ATOM 1403 O O . GLN A 1 178 ? -23.053 -1.169 18.429 1.00 83.94 178 GLN A O 1
ATOM 1408 N N . GLU A 1 179 ? -23.065 -0.723 20.638 1.00 88.81 179 GLU A N 1
ATOM 1409 C CA . GLU A 1 179 ? -24.336 0.004 20.689 1.00 88.81 179 GLU A CA 1
ATOM 1410 C C . GLU A 1 179 ? -24.082 1.440 21.183 1.00 88.81 179 GLU A C 1
ATOM 1412 O O . GLU A 1 179 ? -24.160 1.707 22.385 1.00 88.81 179 GLU A O 1
ATOM 1417 N N . PRO A 1 180 ? -23.700 2.373 20.289 1.00 89.56 180 PRO A N 1
ATOM 1418 C CA . PRO A 1 180 ? -23.294 3.713 20.693 1.00 89.56 180 PRO A CA 1
ATOM 1419 C C . PRO A 1 180 ? -24.465 4.501 21.287 1.00 89.56 180 PRO A C 1
ATOM 1421 O O . PRO A 1 180 ? -25.546 4.601 20.702 1.00 89.56 180 PRO A O 1
ATOM 1424 N N . VAL A 1 181 ? -24.230 5.127 22.441 1.00 92.38 181 VAL A N 1
ATOM 1425 C CA . VAL A 1 181 ? -25.185 6.031 23.097 1.00 92.38 181 VAL A CA 1
ATOM 1426 C C . VAL A 1 181 ? -24.828 7.494 22.819 1.00 92.38 181 VAL A C 1
ATOM 1428 O O . VAL A 1 181 ? -23.769 7.812 22.282 1.00 92.38 181 VAL A O 1
ATOM 1431 N N . ASN A 1 182 ? -25.696 8.435 23.215 1.00 92.75 182 ASN A N 1
ATOM 1432 C CA . ASN A 1 182 ? -25.516 9.879 22.971 1.00 92.75 182 ASN A CA 1
ATOM 1433 C C . ASN A 1 182 ? -24.138 10.431 23.396 1.00 92.75 182 ASN A C 1
ATOM 1435 O O . ASN A 1 182 ? -23.662 11.389 22.787 1.00 92.75 182 ASN A O 1
ATOM 1439 N N . THR A 1 183 ? -23.491 9.860 24.418 1.00 93.69 183 THR A N 1
ATOM 1440 C CA . THR A 1 183 ? -22.130 10.258 24.813 1.00 93.69 183 THR A CA 1
ATOM 1441 C C . THR A 1 183 ? -21.077 9.838 23.794 1.00 93.69 183 THR A C 1
ATOM 1443 O O . THR A 1 183 ? -20.148 10.600 23.548 1.00 93.69 183 THR A O 1
ATOM 1446 N N . ASP A 1 184 ? -21.241 8.674 23.170 1.00 94.44 184 ASP A N 1
ATOM 1447 C CA . ASP A 1 184 ? -20.274 8.114 22.226 1.00 94.44 184 ASP A CA 1
ATOM 1448 C C . ASP A 1 184 ? -20.335 8.862 20.892 1.00 94.44 184 ASP A C 1
ATOM 1450 O O . ASP A 1 184 ? -19.292 9.203 20.336 1.00 94.44 184 ASP A O 1
ATOM 1454 N N . PHE A 1 185 ? -21.539 9.223 20.423 1.00 95.25 185 PHE A N 1
ATOM 1455 C CA . PHE A 1 185 ? -21.690 10.090 19.247 1.00 95.25 185 PHE A CA 1
ATOM 1456 C C . PHE A 1 185 ? -21.015 11.451 19.456 1.00 95.25 185 PHE A C 1
ATOM 1458 O O . PHE A 1 185 ? -20.300 11.927 18.580 1.00 95.25 185 PHE A O 1
ATOM 1465 N N . LYS A 1 186 ? -21.200 12.072 20.631 1.00 95.88 186 LYS A N 1
ATOM 1466 C CA . LYS A 1 186 ? -20.562 13.358 20.963 1.00 95.88 186 LYS A CA 1
ATOM 1467 C C . LYS A 1 186 ? -19.040 13.242 21.043 1.00 95.88 186 LYS A C 1
ATOM 1469 O O . LYS A 1 186 ? -18.342 14.127 20.555 1.00 95.88 186 LYS A O 1
ATOM 1474 N N . ALA A 1 187 ? -18.533 12.167 21.649 1.00 95.56 187 ALA A N 1
ATOM 1475 C CA . ALA A 1 187 ? -17.099 11.915 21.748 1.00 95.56 187 ALA A CA 1
ATOM 1476 C C . ALA A 1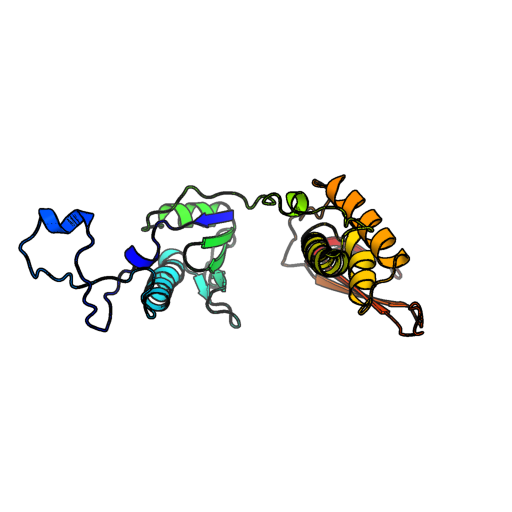 187 ? -16.466 11.733 20.361 1.00 95.56 187 ALA A C 1
ATOM 1478 O O . ALA A 1 187 ? -15.458 12.373 20.064 1.00 95.56 187 ALA A O 1
ATOM 1479 N N . LEU A 1 188 ? -17.095 10.935 19.490 1.00 96.19 188 LEU A N 1
ATOM 1480 C CA . LEU A 1 188 ? -16.622 10.750 18.121 1.00 96.19 188 LEU A CA 1
ATOM 1481 C C . LEU A 1 188 ? -16.706 12.054 17.317 1.00 96.19 188 LEU A C 1
ATOM 1483 O O . LEU A 1 188 ? -15.712 12.422 16.701 1.00 96.19 188 LEU A O 1
ATOM 1487 N N . ASN A 1 189 ? -17.820 12.795 17.376 1.00 96.81 189 ASN A N 1
ATOM 1488 C CA . ASN A 1 189 ? -17.949 14.082 16.677 1.00 96.81 189 ASN A CA 1
ATOM 1489 C C . ASN A 1 189 ? -16.847 15.064 17.069 1.00 96.81 189 ASN A C 1
ATOM 1491 O O . ASN A 1 189 ? -16.254 15.672 16.189 1.00 96.81 189 ASN A O 1
ATOM 1495 N N . LYS A 1 190 ? -16.503 15.160 18.360 1.00 96.75 190 LYS A N 1
ATOM 1496 C CA . LYS A 1 190 ? -15.396 16.012 18.815 1.00 96.75 190 LYS A CA 1
ATOM 1497 C C . LYS A 1 190 ? -14.074 15.642 18.135 1.00 96.75 190 LYS A C 1
ATOM 1499 O O . LYS A 1 190 ? -13.296 16.522 17.768 1.00 96.75 190 LYS A O 1
ATOM 1504 N N . ARG A 1 191 ? -13.797 14.344 17.967 1.00 95.69 191 ARG A N 1
ATOM 1505 C CA . ARG A 1 191 ? -12.589 13.906 17.261 1.00 95.69 191 ARG A CA 1
ATOM 1506 C C . ARG A 1 191 ? -12.683 14.166 15.758 1.00 95.69 191 ARG A C 1
ATOM 1508 O O . ARG A 1 191 ? -11.713 14.654 15.187 1.00 95.69 191 ARG A O 1
ATOM 1515 N N . ILE A 1 192 ? -13.825 13.891 15.133 1.00 95.12 192 ILE A N 1
ATOM 1516 C CA . ILE A 1 192 ? -14.047 14.156 13.706 1.00 95.12 192 ILE A CA 1
ATOM 1517 C C . ILE A 1 192 ? -13.881 15.646 13.389 1.00 95.12 192 ILE A C 1
ATOM 1519 O O . ILE A 1 192 ? -13.147 15.988 12.467 1.00 95.12 192 ILE A O 1
ATOM 1523 N N . GLU A 1 193 ? -14.468 16.530 14.194 1.00 95.19 193 GLU A N 1
ATOM 1524 C CA . GLU A 1 193 ? -14.314 17.983 14.082 1.00 95.19 193 GLU A CA 1
ATOM 1525 C C . GLU A 1 193 ? -12.835 18.388 14.158 1.00 95.19 193 GLU A C 1
ATOM 1527 O O . GLU A 1 193 ? -12.343 19.157 13.330 1.00 95.19 193 GLU A O 1
ATOM 1532 N N . TRP A 1 194 ? -12.077 17.815 15.101 1.00 94.62 194 TRP A N 1
ATOM 1533 C CA . TRP A 1 194 ? -10.635 18.040 15.165 1.00 94.62 194 TRP A CA 1
ATOM 1534 C C . TRP A 1 194 ? -9.925 17.583 13.882 1.00 94.62 194 TRP A C 1
ATOM 1536 O O . TRP A 1 194 ? -9.094 18.326 13.364 1.00 94.62 194 TRP A O 1
ATOM 1546 N N . GLN A 1 195 ? -10.252 16.408 13.334 1.00 92.44 195 GLN A N 1
ATOM 1547 C CA . GLN A 1 195 ? -9.634 15.907 12.098 1.00 92.44 195 GLN A CA 1
ATOM 1548 C C . GLN A 1 195 ? -9.962 16.790 10.884 1.00 92.44 195 GLN A C 1
ATOM 1550 O O . GLN A 1 195 ? -9.067 17.059 10.080 1.00 92.44 195 GLN A O 1
ATOM 1555 N N . ILE A 1 196 ? -11.204 17.281 10.783 1.00 91.19 196 ILE A N 1
ATOM 1556 C CA . ILE A 1 196 ? -11.664 18.214 9.740 1.00 91.19 196 ILE A CA 1
ATOM 1557 C C . ILE A 1 196 ? -10.900 19.538 9.822 1.00 91.19 196 ILE A C 1
ATOM 1559 O O . ILE A 1 196 ? -10.430 20.042 8.804 1.00 91.19 196 ILE A O 1
ATOM 1563 N N . ASN A 1 197 ? -10.724 20.074 11.032 1.00 91.81 197 ASN A N 1
ATOM 1564 C CA . ASN A 1 197 ? -10.039 21.347 11.264 1.00 91.81 197 ASN A CA 1
ATOM 1565 C C . ASN A 1 197 ? -8.507 21.255 11.154 1.00 91.81 197 ASN A C 1
ATOM 1567 O O . ASN A 1 197 ? -7.825 22.278 11.157 1.00 91.81 197 ASN A O 1
ATOM 1571 N N . ASN A 1 198 ? -7.948 20.045 11.057 1.00 88.94 198 ASN A N 1
ATOM 1572 C CA . ASN A 1 198 ? -6.506 19.803 11.009 1.00 88.94 198 ASN A CA 1
ATOM 1573 C C . ASN A 1 198 ? -6.085 18.938 9.798 1.00 88.94 198 ASN A C 1
ATOM 1575 O O . ASN A 1 198 ? -5.360 17.953 9.970 1.00 88.94 198 ASN A O 1
ATOM 1579 N N . PRO A 1 199 ? -6.476 19.285 8.557 1.00 81.50 199 PRO A N 1
ATOM 1580 C CA . PRO A 1 199 ? -6.258 18.426 7.386 1.00 81.50 199 PRO A CA 1
ATOM 1581 C C . PRO A 1 199 ? -4.769 18.219 7.060 1.00 81.50 199 PRO A C 1
ATOM 1583 O O . PRO A 1 199 ? -4.364 17.151 6.588 1.00 81.50 199 PRO A O 1
ATOM 1586 N N . ASP A 1 200 ? -3.943 19.222 7.360 1.00 79.94 200 ASP A N 1
ATOM 1587 C CA . ASP A 1 200 ? -2.506 19.211 7.086 1.00 79.94 200 ASP A CA 1
ATOM 1588 C C . ASP A 1 200 ? -1.677 18.608 8.227 1.00 79.94 200 ASP A C 1
ATOM 1590 O O . ASP A 1 200 ? -0.481 18.369 8.056 1.00 79.94 200 ASP A O 1
ATOM 1594 N N . ARG A 1 201 ? -2.291 18.300 9.382 1.00 80.75 201 ARG A N 1
ATOM 1595 C CA . ARG A 1 201 ? -1.598 17.560 10.444 1.00 80.75 201 ARG A CA 1
ATOM 1596 C C . ARG A 1 201 ? -1.220 16.174 9.937 1.00 80.75 201 ARG A C 1
ATOM 1598 O O . ARG A 1 201 ? -2.016 15.469 9.304 1.00 80.75 201 ARG A O 1
ATOM 1605 N N . GLY A 1 202 ? 0.009 15.779 10.239 1.00 76.38 202 GLY A N 1
ATOM 1606 C CA . GLY A 1 202 ? 0.371 14.382 10.238 1.00 76.38 202 GLY A CA 1
ATOM 1607 C C . GLY A 1 202 ? 1.853 14.077 10.255 1.00 76.38 202 GLY A C 1
ATOM 1608 O O . GLY A 1 202 ? 2.684 14.968 10.414 1.00 76.38 202 GLY A O 1
ATOM 1609 N N . LEU A 1 203 ? 2.160 12.791 10.094 1.00 82.12 203 LEU A N 1
ATOM 1610 C CA . LEU A 1 203 ? 3.528 12.289 10.093 1.00 82.12 203 LEU A CA 1
ATOM 1611 C C . LEU A 1 203 ? 4.319 12.819 8.889 1.00 82.12 203 LEU A C 1
ATOM 1613 O O . LEU A 1 203 ? 3.881 12.722 7.740 1.00 82.12 203 LEU A O 1
ATOM 1617 N N . CYS A 1 204 ? 5.503 13.364 9.169 1.00 79.44 204 CYS A N 1
ATOM 1618 C CA . CYS A 1 204 ? 6.492 13.738 8.167 1.00 79.44 204 CYS A CA 1
ATOM 1619 C C . CYS A 1 204 ? 7.620 12.709 8.196 1.00 79.44 204 CYS A C 1
ATOM 1621 O O . CYS A 1 204 ? 8.328 12.597 9.197 1.00 79.44 204 CYS A O 1
ATOM 1623 N N . TYR A 1 205 ? 7.767 11.959 7.105 1.00 83.19 205 TYR A N 1
ATOM 1624 C CA . TYR A 1 205 ? 8.814 10.954 6.988 1.00 83.19 205 TYR A CA 1
ATOM 1625 C C . TYR A 1 205 ? 10.145 11.608 6.616 1.00 83.19 205 TYR A C 1
ATOM 1627 O O . TYR A 1 205 ? 10.228 12.369 5.650 1.00 83.19 205 TYR A O 1
ATOM 1635 N N . ILE A 1 206 ? 11.191 11.283 7.368 1.00 84.12 206 ILE A N 1
ATOM 1636 C CA . ILE A 1 206 ? 12.568 11.705 7.120 1.00 84.12 206 ILE A CA 1
ATOM 1637 C C . ILE A 1 206 ? 13.388 10.554 6.519 1.00 84.12 206 ILE A C 1
ATOM 1639 O O . ILE A 1 206 ? 13.078 9.387 6.769 1.00 84.12 206 ILE A O 1
ATOM 1643 N N . PRO A 1 207 ? 14.445 10.845 5.742 1.00 81.31 207 PRO A N 1
ATOM 1644 C CA . PRO A 1 207 ? 15.401 9.823 5.331 1.00 81.31 207 PRO A CA 1
ATOM 1645 C C . PRO A 1 207 ? 16.027 9.131 6.547 1.00 81.31 207 PRO A C 1
ATOM 1647 O O . PRO A 1 207 ? 16.368 9.794 7.529 1.00 81.31 207 PRO A O 1
ATOM 1650 N N . ILE A 1 208 ? 16.174 7.810 6.458 1.00 84.12 208 ILE A N 1
ATOM 1651 C CA . ILE A 1 208 ? 16.780 6.956 7.482 1.00 84.12 208 ILE A CA 1
ATOM 1652 C C . ILE A 1 208 ? 17.952 6.224 6.854 1.00 84.12 208 ILE A C 1
ATOM 1654 O O . ILE A 1 208 ? 17.830 5.709 5.741 1.00 84.12 208 ILE A O 1
ATOM 1658 N N . ASP A 1 209 ? 19.072 6.181 7.568 1.00 83.44 209 ASP A N 1
ATOM 1659 C CA . ASP A 1 209 ? 20.198 5.345 7.175 1.00 83.44 209 ASP A CA 1
ATOM 1660 C C . ASP A 1 209 ? 19.853 3.887 7.482 1.00 83.44 209 ASP A C 1
ATOM 1662 O O . ASP A 1 209 ? 19.833 3.477 8.639 1.00 83.44 209 ASP A O 1
ATOM 1666 N N . LEU A 1 210 ? 19.542 3.108 6.450 1.00 81.81 210 LEU A N 1
ATOM 1667 C CA . LEU A 1 210 ? 19.107 1.726 6.622 1.00 81.81 210 LEU A CA 1
ATOM 1668 C C . LEU A 1 210 ? 20.219 0.804 7.143 1.00 81.81 210 LEU A C 1
ATOM 1670 O O . LEU A 1 210 ? 19.890 -0.231 7.713 1.00 81.81 210 LEU A O 1
ATOM 1674 N N . GLU A 1 211 ? 21.499 1.162 6.989 1.00 80.88 211 GLU A N 1
ATOM 1675 C CA . GLU A 1 211 ? 22.619 0.335 7.464 1.00 80.88 211 GLU A CA 1
ATOM 1676 C C . GLU A 1 211 ? 22.660 0.267 8.996 1.00 80.88 211 GLU A C 1
ATOM 1678 O O . GLU A 1 211 ? 22.909 -0.791 9.573 1.00 80.88 211 GLU A O 1
ATOM 1683 N N . SER A 1 212 ? 22.351 1.383 9.658 1.00 86.62 212 SER A N 1
ATOM 1684 C CA . SER A 1 212 ? 22.307 1.485 11.120 1.00 86.62 212 SER A CA 1
ATOM 1685 C C . SER A 1 212 ? 20.885 1.536 11.697 1.00 86.62 212 SER A C 1
ATOM 1687 O O . SER A 1 212 ? 20.714 1.718 12.907 1.00 86.62 212 SER A O 1
ATOM 1689 N N . ALA A 1 213 ? 19.855 1.407 10.853 1.00 90.81 213 ALA A N 1
ATOM 1690 C CA . ALA A 1 213 ? 18.463 1.501 11.278 1.00 90.81 213 ALA A CA 1
ATOM 1691 C C . ALA A 1 213 ? 18.056 0.312 12.148 1.00 90.81 213 ALA A C 1
ATOM 1693 O O . ALA A 1 213 ? 18.378 -0.843 11.869 1.00 90.81 213 ALA A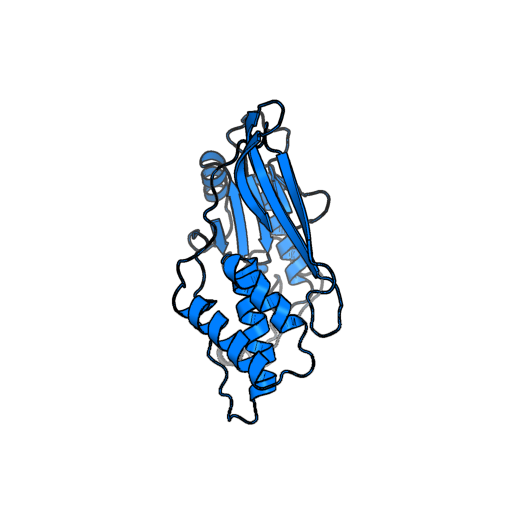 O 1
ATOM 1694 N N . LYS A 1 214 ? 17.255 0.597 13.173 1.00 90.81 214 LYS A N 1
ATOM 1695 C CA . LYS A 1 214 ? 16.620 -0.406 14.027 1.00 90.81 214 LYS A CA 1
ATOM 1696 C C . LYS A 1 214 ? 15.111 -0.193 14.042 1.00 90.81 214 LYS A C 1
ATOM 1698 O O . LYS A 1 214 ? 14.626 0.933 13.899 1.00 90.81 214 LYS A O 1
ATOM 1703 N N . ILE A 1 215 ? 14.378 -1.286 14.230 1.00 93.06 215 ILE A N 1
ATOM 1704 C CA . ILE A 1 215 ? 12.944 -1.246 14.515 1.00 93.06 215 ILE A CA 1
ATOM 1705 C C . ILE A 1 215 ? 12.775 -1.242 16.033 1.00 93.06 215 ILE A C 1
ATOM 1707 O O . ILE A 1 215 ? 13.196 -2.177 16.712 1.00 93.06 215 ILE A O 1
ATOM 1711 N N . PHE A 1 216 ? 12.146 -0.193 16.548 1.00 92.31 216 PHE A N 1
ATOM 1712 C CA . PHE A 1 216 ? 11.754 -0.059 17.942 1.00 92.31 216 PHE A CA 1
ATOM 1713 C C . PHE A 1 216 ? 10.260 -0.316 18.060 1.00 92.31 216 PHE A C 1
ATOM 1715 O O . PHE A 1 216 ? 9.465 0.240 17.301 1.00 92.31 216 PHE A O 1
ATOM 1722 N N . VAL A 1 217 ? 9.884 -1.142 19.029 1.00 93.75 217 VAL A N 1
ATOM 1723 C CA . VAL A 1 217 ? 8.486 -1.393 19.370 1.00 93.75 217 VAL A CA 1
ATOM 1724 C C . VAL A 1 217 ? 8.309 -1.006 20.826 1.00 93.75 217 VAL A C 1
ATOM 1726 O O . VAL A 1 217 ? 8.852 -1.657 21.716 1.00 93.75 217 VAL A O 1
ATOM 1729 N N . PHE A 1 218 ? 7.572 0.075 21.058 1.00 91.75 218 PHE A N 1
ATOM 1730 C CA . PHE A 1 218 ? 7.164 0.485 22.394 1.00 91.75 218 PHE A CA 1
ATOM 1731 C C . PHE A 1 218 ? 5.754 -0.024 22.627 1.00 91.75 218 PHE A C 1
ATOM 1733 O O . PHE A 1 218 ? 4.878 0.213 21.802 1.00 91.75 218 PHE A O 1
ATOM 1740 N N . THR A 1 219 ? 5.535 -0.723 23.733 1.00 92.56 219 THR A N 1
ATOM 1741 C CA . THR A 1 219 ? 4.228 -1.271 24.098 1.00 92.56 219 THR A CA 1
ATOM 1742 C C . THR A 1 219 ? 3.891 -0.846 25.512 1.00 92.56 219 THR A C 1
ATOM 1744 O O . THR A 1 219 ? 4.748 -0.952 26.389 1.00 92.56 219 THR A O 1
ATOM 1747 N N . ASP A 1 220 ? 2.654 -0.430 25.743 1.00 91.44 220 ASP A N 1
ATOM 1748 C CA . ASP A 1 220 ? 2.144 -0.160 27.083 1.00 91.44 220 ASP A CA 1
ATOM 1749 C C . ASP A 1 220 ? 0.697 -0.642 27.219 1.00 91.44 220 ASP A C 1
ATOM 1751 O O . ASP A 1 220 ? -0.061 -0.691 26.248 1.00 91.44 220 ASP A O 1
ATOM 1755 N N . GLY A 1 221 ? 0.325 -1.039 28.429 1.00 88.62 221 GLY A N 1
ATOM 1756 C CA . GLY A 1 221 ? -0.993 -1.558 28.758 1.00 88.62 221 GLY A CA 1
ATOM 1757 C C . GLY A 1 221 ? -1.707 -0.647 29.744 1.00 88.62 221 GLY A C 1
ATOM 1758 O O . GLY A 1 221 ? -1.170 -0.290 30.786 1.00 88.62 221 GLY A O 1
ATOM 1759 N N . SER A 1 222 ? -2.964 -0.327 29.459 1.00 85.88 222 SER A N 1
ATOM 1760 C CA . SER A 1 222 ? -3.840 0.382 30.385 1.00 85.88 222 SER A CA 1
ATOM 1761 C C . SER A 1 222 ? -4.812 -0.612 31.020 1.00 85.88 222 SER A C 1
ATOM 1763 O O . SER A 1 222 ? -5.700 -1.148 30.350 1.00 85.88 222 SER A O 1
ATOM 1765 N N . PHE A 1 223 ? -4.608 -0.900 32.307 1.00 86.31 223 PHE A N 1
ATOM 1766 C CA . PHE A 1 223 ? -5.393 -1.888 33.048 1.00 86.31 223 PHE A CA 1
ATOM 1767 C C . PHE A 1 223 ? -6.810 -1.387 33.344 1.00 86.31 223 PHE A C 1
ATOM 1769 O O . PHE A 1 223 ? -6.967 -0.307 33.912 1.00 86.31 223 PHE A O 1
ATOM 1776 N N . ALA A 1 224 ? -7.821 -2.193 32.999 1.00 83.00 224 ALA A N 1
ATOM 1777 C CA . ALA A 1 224 ? -9.234 -1.956 33.310 1.00 83.00 224 ALA A CA 1
ATOM 1778 C C . ALA A 1 224 ? -9.730 -0.530 32.990 1.00 83.00 224 ALA A C 1
ATOM 1780 O O . ALA A 1 224 ? -10.540 0.035 33.725 1.00 83.00 224 ALA A O 1
ATOM 1781 N N . ASN A 1 225 ? -9.220 0.075 31.910 1.00 83.06 225 ASN A N 1
ATOM 1782 C CA . ASN A 1 225 ? -9.536 1.465 31.567 1.00 83.06 225 ASN A CA 1
ATOM 1783 C C .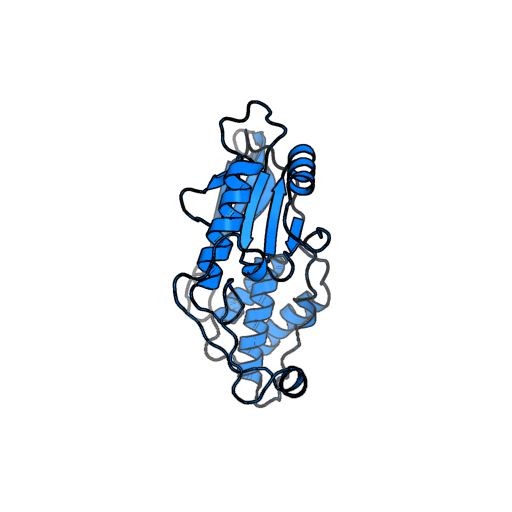 ASN A 1 225 ? -10.923 1.624 30.931 1.00 83.06 225 ASN A C 1
ATOM 1785 O O . ASN A 1 225 ? -11.480 2.724 30.911 1.00 83.06 225 ASN A O 1
ATOM 1789 N N . ASN A 1 226 ? -11.468 0.528 30.404 1.00 81.56 226 ASN A N 1
ATOM 1790 C CA . ASN A 1 226 ? -12.749 0.526 29.733 1.00 81.56 226 ASN A CA 1
ATOM 1791 C C . ASN A 1 226 ? -13.900 0.463 30.737 1.00 81.56 226 ASN A C 1
ATOM 1793 O O . ASN A 1 226 ? -13.759 0.003 31.869 1.00 81.56 226 ASN A O 1
ATOM 1797 N N . LYS A 1 227 ? -15.090 0.880 30.290 1.00 79.06 227 LYS A N 1
ATOM 1798 C CA . LYS A 1 227 ? -16.317 0.840 31.107 1.00 79.06 227 LYS A CA 1
ATOM 1799 C C . LYS A 1 227 ? -16.676 -0.578 31.572 1.00 79.06 227 LYS A C 1
ATOM 1801 O O . LYS A 1 227 ? -17.298 -0.729 32.617 1.00 79.06 227 LYS A O 1
ATOM 1806 N N . ASP A 1 228 ? -16.299 -1.591 30.798 1.00 83.62 228 ASP A N 1
ATOM 1807 C CA . ASP A 1 228 ? -16.505 -3.014 31.087 1.00 83.62 228 ASP A CA 1
ATOM 1808 C C . ASP A 1 228 ? -15.336 -3.649 31.866 1.00 83.62 228 ASP A C 1
ATOM 1810 O O . ASP A 1 228 ? -15.291 -4.868 32.011 1.00 83.62 228 ASP A O 1
ATOM 1814 N N . LEU A 1 229 ? -14.398 -2.835 32.371 1.00 85.00 229 LEU A N 1
ATOM 1815 C CA . LEU A 1 229 ? -13.173 -3.252 33.067 1.00 85.00 229 LEU A CA 1
ATOM 1816 C C . LEU A 1 229 ? -12.196 -4.056 32.199 1.00 85.00 229 LEU A C 1
ATOM 1818 O O . LEU A 1 229 ? -11.231 -4.619 32.721 1.00 85.00 229 LEU A O 1
ATOM 1822 N N . SER A 1 230 ? -12.397 -4.093 30.880 1.00 84.44 230 SER A N 1
ATOM 1823 C CA . SER A 1 230 ? -11.388 -4.630 29.977 1.00 84.44 230 SER A CA 1
ATOM 1824 C C . SER A 1 230 ? -10.174 -3.694 29.898 1.00 84.44 230 SER A C 1
ATOM 1826 O O . SER A 1 230 ? -10.259 -2.476 30.093 1.00 84.44 230 SER A O 1
ATOM 1828 N N . SER A 1 231 ? -9.011 -4.289 29.654 1.00 86.19 231 SER A N 1
ATOM 1829 C CA . SER A 1 231 ? -7.745 -3.573 29.493 1.00 86.19 231 SER A CA 1
ATOM 1830 C C . SER A 1 231 ? -7.487 -3.274 28.020 1.00 86.19 231 SER A C 1
ATOM 1832 O O . SER A 1 231 ? -7.856 -4.058 27.146 1.00 86.19 231 SER A O 1
ATOM 1834 N N . GLN A 1 232 ? -6.791 -2.175 27.749 1.00 84.81 232 GLN A N 1
ATOM 1835 C CA . GLN A 1 232 ? -6.327 -1.827 26.408 1.00 84.81 232 GLN A CA 1
ATOM 1836 C C . GLN A 1 232 ? -4.810 -1.962 26.326 1.00 84.81 232 GLN A C 1
ATOM 1838 O O . GLN A 1 232 ? -4.105 -1.733 27.308 1.00 84.81 232 GLN A O 1
ATOM 1843 N N . ILE A 1 233 ? -4.311 -2.296 25.141 1.00 87.81 233 ILE A N 1
ATOM 1844 C CA . ILE A 1 233 ? -2.888 -2.241 24.820 1.00 87.81 233 ILE A CA 1
ATOM 1845 C C . ILE A 1 233 ? -2.667 -1.177 23.750 1.00 87.81 233 ILE A C 1
ATOM 1847 O O . ILE A 1 233 ? -3.404 -1.103 22.767 1.00 87.81 233 ILE A O 1
ATOM 1851 N N . GLY A 1 234 ? -1.663 -0.340 23.967 1.00 87.94 234 GLY A N 1
ATOM 1852 C CA . GLY A 1 234 ? -1.132 0.588 22.986 1.00 87.94 234 GLY A CA 1
ATOM 1853 C C . GLY A 1 234 ? 0.252 0.132 22.556 1.00 87.94 234 GLY A C 1
ATOM 1854 O O . GLY A 1 234 ? 1.023 -0.405 23.352 1.00 87.94 234 GLY A O 1
ATOM 1855 N N . PHE A 1 235 ? 0.580 0.353 21.291 1.00 90.75 235 PHE A N 1
ATOM 1856 C CA . PHE A 1 235 ? 1.940 0.193 20.818 1.00 90.75 235 PHE A CA 1
ATOM 1857 C C . PHE A 1 235 ? 2.270 1.255 19.779 1.00 90.75 235 PHE A C 1
ATOM 1859 O O . PHE A 1 235 ? 1.374 1.796 19.136 1.00 90.75 235 PHE A O 1
ATOM 1866 N N . VAL A 1 236 ? 3.560 1.550 19.650 1.00 90.56 236 VAL A N 1
ATOM 1867 C CA . VAL A 1 236 ? 4.111 2.404 18.600 1.00 90.56 236 VAL A CA 1
ATOM 1868 C C . VAL A 1 236 ? 5.314 1.692 17.996 1.00 90.56 236 VAL A C 1
ATOM 1870 O O . VAL A 1 236 ? 6.225 1.272 18.716 1.00 90.56 236 VAL A O 1
ATOM 1873 N N . ILE A 1 237 ? 5.316 1.560 16.674 1.00 91.62 237 ILE A N 1
ATOM 1874 C CA . ILE A 1 237 ? 6.408 0.983 15.892 1.00 91.62 237 ILE A CA 1
ATOM 1875 C C . ILE A 1 237 ? 7.165 2.119 15.218 1.00 91.62 237 ILE A C 1
ATOM 1877 O O . ILE A 1 237 ? 6.588 2.931 14.495 1.00 91.62 237 ILE A O 1
ATOM 1881 N N . ILE A 1 238 ? 8.477 2.161 15.423 1.00 92.12 238 ILE A N 1
ATOM 1882 C CA . ILE A 1 238 ? 9.354 3.203 14.892 1.00 92.12 238 ILE A CA 1
ATOM 1883 C C . ILE A 1 238 ? 10.514 2.541 14.159 1.00 92.12 238 ILE A C 1
ATOM 1885 O O . ILE A 1 238 ? 11.136 1.626 14.688 1.00 92.12 238 ILE A O 1
ATOM 1889 N N . ILE A 1 239 ? 10.848 3.032 12.967 1.00 94.19 239 ILE A N 1
ATOM 1890 C CA . ILE A 1 239 ? 12.146 2.761 12.342 1.00 94.19 239 ILE A CA 1
ATOM 1891 C C . ILE A 1 239 ? 13.046 3.977 12.539 1.00 94.19 239 ILE A C 1
ATOM 1893 O O . ILE A 1 239 ? 12.690 5.086 12.136 1.00 94.19 239 ILE A O 1
ATOM 1897 N N . ALA A 1 240 ? 14.185 3.795 13.201 1.00 93.62 240 ALA A N 1
ATOM 1898 C CA . ALA A 1 240 ? 15.052 4.909 13.567 1.00 93.62 240 ALA A CA 1
ATOM 1899 C C . ALA A 1 240 ? 16.528 4.525 13.672 1.00 93.62 240 ALA A C 1
ATOM 1901 O O . ALA A 1 240 ? 16.870 3.366 13.902 1.00 93.62 240 ALA A O 1
ATOM 1902 N N . ASN A 1 241 ? 17.390 5.535 13.554 1.00 93.12 241 ASN A N 1
ATOM 1903 C CA . ASN A 1 241 ? 18.802 5.450 13.916 1.00 93.12 241 ASN A CA 1
ATOM 1904 C C . ASN A 1 241 ? 18.990 5.968 15.352 1.00 93.12 241 ASN A C 1
ATOM 1906 O O . ASN A 1 241 ? 18.376 6.970 15.738 1.00 93.12 241 ASN A O 1
ATOM 1910 N N . GLU A 1 242 ? 19.847 5.314 16.136 1.00 91.81 242 GLU A N 1
ATOM 1911 C CA . GLU A 1 242 ? 20.275 5.817 17.448 1.00 91.81 242 GLU A CA 1
ATOM 1912 C C . GLU A 1 242 ? 21.293 6.946 17.264 1.00 91.81 242 GLU A C 1
ATOM 1914 O O . GLU A 1 242 ? 22.243 6.814 16.496 1.00 91.81 242 GLU A O 1
ATOM 1919 N N . THR A 1 243 ? 21.098 8.068 17.955 1.00 83.06 243 THR A N 1
ATOM 1920 C CA . THR A 1 243 ? 21.969 9.250 17.837 1.00 83.06 243 THR A CA 1
ATOM 1921 C C . THR A 1 243 ? 22.857 9.468 19.058 1.00 83.06 243 THR A C 1
ATOM 1923 O O . THR A 1 243 ? 23.902 10.105 18.944 1.00 83.06 243 THR A O 1
ATOM 1926 N N . ALA A 1 244 ? 22.466 8.943 20.219 1.00 78.19 244 ALA A N 1
ATOM 1927 C CA . ALA A 1 244 ? 23.251 8.975 21.447 1.00 78.19 244 ALA A CA 1
ATOM 1928 C C . ALA A 1 244 ? 22.784 7.869 22.396 1.00 78.19 244 ALA A C 1
ATOM 1930 O O . ALA A 1 244 ? 21.580 7.636 22.524 1.00 78.19 244 ALA A O 1
ATOM 1931 N N . GLN A 1 245 ? 23.730 7.236 23.089 1.00 76.06 245 GLN A N 1
ATOM 1932 C CA . GLN A 1 245 ? 23.460 6.229 24.110 1.00 76.06 245 GLN A CA 1
ATOM 1933 C C . GLN A 1 245 ? 24.229 6.583 25.386 1.00 76.06 245 GLN A C 1
ATOM 1935 O O . GLN A 1 245 ? 25.433 6.829 25.362 1.00 76.06 245 GLN A O 1
ATOM 1940 N N . SER A 1 246 ? 23.507 6.626 26.497 1.00 79.94 246 SER A N 1
ATOM 1941 C CA . SER A 1 246 ? 24.030 6.680 27.863 1.00 79.94 246 SER A CA 1
ATOM 1942 C C . SER A 1 246 ? 23.636 5.393 28.590 1.00 79.94 246 SER A C 1
ATOM 1944 O O . SER A 1 246 ? 22.912 4.570 28.031 1.00 79.94 246 SER A O 1
ATOM 1946 N N . THR A 1 247 ? 24.086 5.211 29.831 1.00 80.06 247 THR A N 1
ATOM 1947 C CA . THR A 1 247 ? 23.779 4.016 30.634 1.00 80.06 247 THR A CA 1
ATOM 1948 C C . THR A 1 247 ? 22.276 3.759 30.788 1.00 80.06 247 THR A C 1
ATOM 1950 O O . THR A 1 247 ? 21.865 2.609 30.688 1.00 80.06 247 THR A O 1
ATOM 1953 N N . ASP A 1 248 ? 21.466 4.816 30.939 1.00 87.06 248 ASP A N 1
ATOM 1954 C CA . ASP A 1 248 ? 20.032 4.697 31.266 1.00 87.06 248 ASP A CA 1
ATOM 1955 C C . ASP A 1 248 ? 19.095 5.321 30.218 1.00 87.06 248 ASP A C 1
ATOM 1957 O O . ASP A 1 248 ? 17.874 5.287 30.362 1.00 87.06 248 ASP A O 1
ATOM 1961 N N . SER A 1 249 ? 19.636 5.929 29.159 1.00 88.00 249 SER A N 1
ATOM 1962 C CA . SER A 1 249 ? 18.819 6.569 28.125 1.00 88.00 249 SER A CA 1
ATOM 1963 C C . SER A 1 249 ? 19.480 6.537 26.758 1.00 88.00 249 SER A C 1
ATOM 1965 O O . SER A 1 249 ? 20.707 6.593 26.636 1.00 88.00 249 SER A O 1
ATOM 1967 N N . PHE A 1 250 ? 18.655 6.488 25.720 1.00 89.69 250 PHE A N 1
ATOM 1968 C CA . PHE A 1 250 ? 19.088 6.594 24.337 1.00 89.69 250 PHE A CA 1
ATOM 1969 C C . PHE A 1 250 ? 18.184 7.568 23.585 1.00 89.69 250 PHE A C 1
ATOM 1971 O O . PHE A 1 250 ? 17.025 7.776 23.941 1.00 89.69 250 PHE A O 1
ATOM 1978 N N . SER A 1 251 ? 18.734 8.197 22.554 1.00 91.62 251 SER A N 1
ATOM 1979 C CA . SER A 1 251 ? 17.989 9.067 21.649 1.00 91.62 251 SER A CA 1
ATOM 1980 C C . SER A 1 251 ? 17.878 8.406 20.288 1.00 91.62 251 SER A C 1
ATOM 1982 O O . SER A 1 251 ? 18.860 7.875 19.768 1.00 91.62 251 SER A O 1
ATOM 1984 N N . ILE A 1 252 ? 16.682 8.466 19.708 1.00 92.81 252 ILE A N 1
ATOM 1985 C CA . ILE A 1 252 ? 16.414 7.975 18.360 1.00 92.81 252 ILE A CA 1
ATOM 1986 C C . ILE A 1 252 ? 15.932 9.111 17.473 1.00 92.81 252 ILE A C 1
ATOM 1988 O O . ILE A 1 252 ? 15.219 10.014 17.914 1.00 92.81 252 ILE A O 1
ATOM 1992 N N . ARG A 1 253 ? 16.297 9.044 16.197 1.00 92.94 253 ARG A N 1
ATOM 1993 C CA . ARG A 1 253 ? 15.747 9.905 15.154 1.00 92.94 253 ARG A CA 1
ATOM 1994 C C . ARG A 1 253 ? 15.201 9.021 14.045 1.00 92.94 253 ARG A C 1
ATOM 1996 O O . ARG A 1 253 ? 15.956 8.277 13.424 1.00 92.94 253 ARG A O 1
ATOM 2003 N N . GLY A 1 254 ? 13.894 9.095 13.807 1.00 91.12 254 GLY A N 1
ATOM 2004 C CA . GLY A 1 254 ? 13.276 8.297 12.761 1.00 91.12 254 GLY A CA 1
ATOM 2005 C C . GLY A 1 254 ? 11.794 8.509 12.543 1.00 91.12 254 GLY A C 1
ATOM 2006 O O . GLY A 1 254 ? 11.264 9.578 12.835 1.00 91.12 254 GLY A O 1
ATOM 2007 N N . ASN A 1 255 ? 11.161 7.492 11.970 1.00 90.12 255 ASN A N 1
ATOM 2008 C CA . ASN A 1 255 ? 9.807 7.550 11.446 1.00 90.12 255 ASN A CA 1
ATOM 2009 C C . ASN A 1 255 ? 8.882 6.596 12.195 1.00 90.12 255 ASN A C 1
ATOM 2011 O O . ASN A 1 255 ? 9.220 5.426 12.377 1.00 90.12 255 ASN A O 1
ATOM 2015 N N . ILE A 1 256 ? 7.690 7.078 12.546 1.00 88.06 256 ILE A N 1
ATOM 2016 C CA . ILE A 1 256 ? 6.606 6.229 13.047 1.00 88.06 256 ILE A CA 1
ATOM 2017 C C . ILE A 1 256 ? 6.028 5.434 11.871 1.00 88.06 256 ILE A C 1
ATOM 2019 O O . ILE A 1 256 ? 5.688 5.995 10.825 1.00 88.06 256 ILE A O 1
ATOM 2023 N N . LEU A 1 257 ? 5.946 4.121 12.050 1.00 84.06 257 LEU A N 1
ATOM 2024 C CA . LEU A 1 257 ? 5.366 3.181 11.096 1.00 84.06 257 LEU A CA 1
ATOM 2025 C C . LEU A 1 257 ? 3.923 2.820 11.460 1.00 84.06 257 LEU A C 1
ATOM 2027 O O . LEU A 1 257 ? 3.106 2.668 10.553 1.00 84.06 257 LEU A O 1
ATOM 2031 N N . HIS A 1 258 ? 3.627 2.678 12.756 1.00 77.44 258 HIS A N 1
ATOM 2032 C CA . HIS A 1 258 ? 2.303 2.337 13.277 1.00 77.44 258 HIS A CA 1
ATOM 2033 C C . HIS A 1 258 ? 2.130 2.850 14.702 1.00 77.44 258 HIS A C 1
ATOM 2035 O O . HIS A 1 258 ? 3.109 2.708 15.470 1.00 77.44 258 HIS A O 1
#

Sequence (258 aa):
MIRDITMAYTQSQTKLARVILAALPQELKRRYPEGTILRIVKPLYGIAEAGAHWFNTYHDHHCRKLNMETSSFDPCLLITANNIADKDLFGIAALQTDDTFIVGTDAFLKIEEKELCFKAKPKRFSKKKGQAQNLEEINLQASSRHQDYAAQRARGAYIASICQPEATYDCSVAAQAQEPVNTDFKALNKRIEWQINNPDRGLCYIPIDLESAKIFVFTDGSFANNKDLSSQIGFVIIIANETAQSTDSFSIRGNILH

pLDDT: mean 89.26, std 7.0, range [55.62, 96.81]

Radius of gyration: 25.19 Å; chains: 1; bounding box: 60×40×76 Å

Secondary structure (DSSP, 8-state):
-EEEETTGGGG-SSPPSS-EEEEPPTTTGGGS-TT-EEEE-S--TT-TTHHHHHHHHHHHHHHHHS-EEE-SS-TTEEEE-TT-S-TT--EEEEEETTEEEEEE-HHHHHHHHHH--S-EEEEE-----SGGGG-----TT-TTHHHHHHHHHHHHHHHHHHT-GGGHHHHHHHHH-SS--HHHHHHHHHHHHHHHH-TT-S--PPP--TTT-EEEEEEEEETT-STTS--EEEEEEEEEEEEEE-SS-EEEEEEE--